Protein 7JHX (pdb70)

Sequence (247 aa):
MKFQYKEDHPFEYRKKEGEKIRKKYPDRVPVIVEKAPKARVPDLDKRKYLVPSDLTVGQFYFLIRKRIHLRPEDALFFFVNNTIPPTSATMGQLYEDNHEEDYFLYVAYSDESVYGKKFQYKEDHPFEYRKKEGEKIRKKYPDRVPVIVEKAPKARVPDLDKRKYLVPSDLTVGQFYFLIRKRIHLRPEDALFFFVNNTIPPTSATMGQLYEDNHEEDYFLYVAYSDESVYGKSWILLNETSWILLN

B-factor: mean 25.45, std 11.22, range [8.26, 77.14]

Secondary structure (DSSP, 8-state):
---HHHHHS-HHHHHHHHHHHHHH-TTEEEEEEEEPTT--SPPPS--EEEEETTSBHHHHHHHHHHHTT--TTS--EEEBTTBPPPTTSBHHHHHHHH--TTS-EEEEEESSSSTT-/--HHHHHS-HHHHHHHHHHHHHH-TTEEEEEEEEPTT--SPPPS-SEEEEETTSBHHHHHHHHHHHSS--TT---EEEBTTBPPPTTSBHHHHHHHH--TTS-EEEEEESSSSTT-/--EE--/-TTEEE--

Radius of gyration: 20.44 Å; Cα contacts (8 Å, |Δi|>4): 493; chains: 4; bounding box: 60×39×39 Å

Solvent-accessible surface area: 12721 Å² total; per-residue (Å²): 61,161,14,100,3,68,124,73,43,96,78,98,108,20,64,144,36,0,81,125,12,60,172,141,78,92,113,52,2,0,0,0,1,24,65,2,70,171,13,210,15,56,97,14,121,93,60,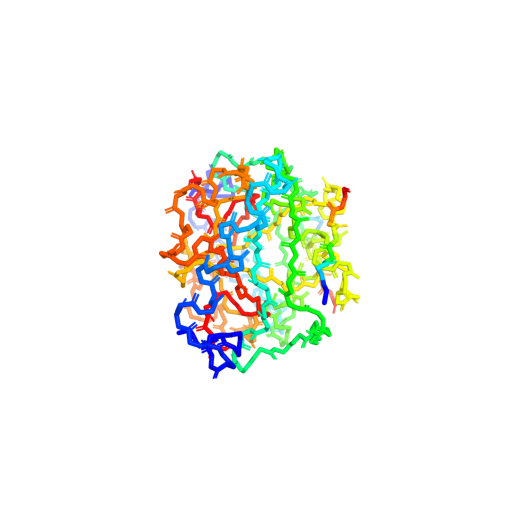40,0,2,0,22,32,119,24,57,0,6,46,2,12,28,7,0,25,102,85,1,163,36,114,27,20,36,18,13,21,2,5,9,100,84,88,27,6,66,14,81,15,38,0,13,99,10,3,111,116,39,57,54,140,1,72,0,0,9,2,4,0,0,16,10,12,98,30,23,150,203,27,104,2,66,126,79,44,97,76,104,99,23,70,139,36,0,64,162,11,58,139,130,44,95,101,34,2,0,0,0,2,19,75,3,62,154,6,203,7,48,109,20,100,86,71,16,0,0,0,20,30,120,20,40,7,12,89,2,22,54,49,0,11,126,114,10,165,37,149,72,59,39,15,8,9,6,4,10,106,97,90,24,7,56,18,79,24,56,1,12,100,15,2,102,100,45,48,48,127,1,84,0,0,10,2,5,1,0,21,12,8,87,51,20,81,126,38,29,84,10,111,98,90,53,19,16,65,5,131

InterPro domains:
  IPR004241 Autophagy protein Atg8 ubiquitin-like [PF02991] (14-116)
  IPR004241 Autophagy protein Atg8 ubiquitin-like [PTHR10969] (2-116)
  IPR029071 Ubiquitin-like domain superfamily [SSF54236] (1-116)

Organism: Homo sapiens (NCBI:txid9606)

GO terms:
  GO:0005543 phospholipid binding (F, IDA)
  GO:0005739 mitochondrion (C, IGI)
  GO:0005515 protein binding (F, IPI)
  GO:0005776 autophagosome (C, IDA)
  GO:0030659 cytoplasmic vesicle membrane (C, EXP)
  GO:0030957 Tat protein binding (F, IPI)
  GO:0000421 autophagosome membrane (C, TAS)
  GO:0005829 cytosol (C, TAS)
  GO:0031625 ubiquitin protein ligase binding (F, IPI)
  GO:0140312 cargo adaptor activity (F, IPI)
  GO:0061723 glycophagy (P, IPI)

Structure (mmCIF, N/CA/C/O backbone):
data_7JHX
#
_entry.id   7JHX
#
_cell.length_a   122.954
_cell.length_b   33.082
_cell.length_c   78.858
_cell.angle_alpha   90.000
_cell.angle_beta   114.280
_cell.angle_gamma   90.000
#
_symmetry.space_group_name_H-M   'C 1 2 1'
#
loop_
_entity.id
_entity.type
_entity.pdbx_description
1 polymer 'Gamma-aminobutyric acid receptor-associated protein-like 1'
2 polymer 'Ectopic P granules protein 5 homolog'
3 non-polymer 'SULFATE ION'
4 water water
#
loop_
_atom_site.group_PDB
_atom_site.id
_atom_site.type_symbol
_atom_site.label_atom_id
_atom_site.label_alt_id
_atom_site.label_comp_id
_atom_site.label_asym_id
_atom_site.label_entity_id
_atom_site.label_seq_id
_atom_site.pdbx_PDB_ins_code
_atom_site.Cartn_x
_atom_site.Cartn_y
_atom_site.Cartn_z
_atom_site.occupancy
_atom_site.B_iso_or_equiv
_atom_site.auth_seq_id
_atom_site.auth_comp_id
_atom_site.auth_asym_id
_atom_site.auth_atom_id
_atom_site.pdbx_PDB_model_num
ATOM 1 N N . MET A 1 6 ? -14.999 -12.329 17.572 1.00 57.28 1 MET A N 1
ATOM 2 C CA . MET A 1 6 ? -14.728 -10.876 17.806 1.00 50.19 1 MET A CA 1
ATOM 3 C C . MET A 1 6 ? -16.028 -10.083 17.776 1.00 46.33 1 MET A C 1
ATOM 4 O O . MET A 1 6 ? -16.419 -9.731 16.720 1.00 45.89 1 MET A O 1
ATOM 6 N N . LYS A 1 7 ? -16.666 -9.817 18.915 1.00 47.15 2 LYS A N 1
ATOM 7 C CA . LYS A 1 7 ? -17.892 -9.018 18.920 1.00 43.45 2 LYS A CA 1
ATOM 8 C C . LYS A 1 7 ? -17.560 -7.532 18.924 1.00 33.85 2 LYS A C 1
ATOM 9 O O . LYS A 1 7 ? -16.597 -7.107 19.570 1.00 32.91 2 LYS A O 1
ATOM 15 N N . PHE A 1 8 ? -18.364 -6.742 18.205 1.00 30.18 3 PHE A N 1
ATOM 16 C CA . PHE A 1 8 ? -18.249 -5.281 18.219 1.00 26.43 3 PHE A CA 1
ATOM 17 C C . PHE A 1 8 ? -19.568 -4.725 18.742 1.00 26.25 3 PHE A C 1
ATOM 18 O O . PHE A 1 8 ? -20.583 -5.087 18.253 1.00 23.29 3 PHE A O 1
ATOM 26 N N . GLN A 1 9 ? -19.474 -3.902 19.751 1.00 24.49 4 GLN A N 1
ATOM 27 C CA . GLN A 1 9 ? -20.641 -3.229 20.346 1.00 25.35 4 GLN A CA 1
ATOM 28 C C . GLN A 1 9 ? -21.405 -2.488 19.251 1.00 21.73 4 GLN A C 1
ATOM 29 O O . GLN A 1 9 ? -22.607 -2.393 19.347 1.00 21.17 4 GLN A O 1
ATOM 35 N N . TYR A 1 10 ? -20.694 -1.966 18.259 1.00 18.65 5 TYR A N 1
ATOM 36 C CA . TYR A 1 10 ? -21.353 -1.250 17.142 1.00 19.86 5 TYR A CA 1
ATOM 37 C C . TYR A 1 10 ? -22.361 -2.166 16.444 1.00 20.54 5 TYR A C 1
ATOM 38 O O . TYR A 1 10 ? -23.382 -1.690 16.162 1.00 20.94 5 TYR A O 1
ATOM 47 N N . LYS A 1 11 ? -22.014 -3.446 16.233 1.00 21.26 6 LYS A N 1
ATOM 48 C CA . LYS A 1 11 ? -22.882 -4.413 15.570 1.00 24.77 6 LYS A CA 1
ATOM 49 C C . LYS A 1 11 ? -23.992 -4.880 16.488 1.00 27.71 6 LYS A C 1
ATOM 50 O O . LYS A 1 11 ? -25.115 -5.143 16.038 1.00 29.96 6 LYS A O 1
ATOM 56 N N . GLU A 1 12 ? -23.687 -5.037 17.773 1.00 22.79 7 GLU A N 1
ATOM 57 C CA . GLU A 1 12 ? -24.726 -5.377 18.730 1.00 28.31 7 GLU A CA 1
ATOM 58 C C . GLU A 1 12 ? -25.728 -4.242 18.897 1.00 23.40 7 GLU A C 1
ATOM 59 O O . GLU A 1 12 ? -26.895 -4.482 19.198 1.00 25.39 7 GLU A O 1
ATOM 65 N N . ASP A 1 13 ? -25.293 -3.014 18.691 1.00 21.63 8 ASP A N 1
ATOM 66 C CA . ASP A 1 13 ? -26.143 -1.857 18.890 1.00 24.76 8 ASP A CA 1
ATOM 67 C C . ASP A 1 13 ? -27.015 -1.588 17.677 1.00 19.91 8 ASP A C 1
ATOM 68 O O . ASP A 1 13 ? -28.050 -0.914 17.809 1.00 20.45 8 ASP A O 1
ATOM 73 N N . HIS A 1 14 ? -26.650 -2.129 16.513 1.00 20.20 9 HIS A N 1
ATOM 74 C CA . HIS A 1 14 ? -27.344 -1.729 15.261 1.00 23.36 9 HIS A CA 1
ATOM 75 C C . HIS A 1 14 ? -27.490 -2.871 14.266 1.00 27.23 9 HIS A C 1
ATOM 76 O O . HIS A 1 14 ? -26.534 -3.566 14.047 1.00 26.12 9 HIS A O 1
ATOM 83 N N . PRO A 1 15 ? -28.663 -3.024 13.602 1.00 26.66 10 PRO A N 1
ATOM 84 C CA . PRO A 1 15 ? -28.832 -4.046 12.613 1.00 22.47 10 PRO A CA 1
ATOM 85 C C . PRO A 1 15 ? -27.999 -3.813 11.340 1.00 20.31 10 PRO A C 1
ATOM 86 O O . PRO A 1 15 ? -27.603 -2.793 11.060 1.00 19.78 10 PRO A O 1
ATOM 90 N N . PHE A 1 16 ? -27.856 -4.870 10.583 1.00 24.93 11 PHE A N 1
ATOM 91 C CA . PHE A 1 16 ? -27.027 -4.778 9.379 1.00 23.02 11 PHE A CA 1
ATOM 92 C C . PHE A 1 16 ? -27.476 -3.635 8.469 1.00 24.72 11 PHE A C 1
ATOM 93 O O . PHE A 1 16 ? -26.644 -2.862 7.980 1.00 24.20 11 PHE A O 1
ATOM 101 N N . GLU A 1 17 ? -28.791 -3.507 8.235 1.00 23.29 12 GLU A N 1
ATOM 102 C CA . GLU A 1 17 ? -29.287 -2.489 7.305 1.00 27.62 12 GLU A CA 1
ATOM 103 C C . GLU A 1 17 ? -28.931 -1.073 7.765 1.00 25.02 12 GLU A C 1
ATOM 104 O O . GLU A 1 17 ? -28.526 -0.227 6.953 1.00 26.22 12 GLU A O 1
ATOM 110 N N . TYR A 1 18 ? -29.127 -0.784 9.053 1.00 23.96 13 TYR A N 1
ATOM 111 C CA . TYR A 1 18 ? -28.696 0.491 9.619 1.00 25.70 13 TYR A CA 1
ATOM 112 C C . TYR A 1 18 ? -27.218 0.731 9.351 1.00 19.73 13 TYR A C 1
ATOM 113 O O . TYR A 1 18 ? -26.823 1.826 8.928 1.00 20.70 13 TYR A O 1
ATOM 122 N N . ARG A 1 19 ? -26.380 -0.262 9.616 1.00 18.58 14 ARG A N 1
ATOM 123 C CA . ARG A 1 19 ? -24.919 -0.075 9.479 1.00 18.51 14 ARG A CA 1
ATOM 124 C C . ARG A 1 19 ? -24.575 0.176 8.005 1.00 19.80 14 ARG A C 1
ATOM 125 O O . ARG A 1 19 ? -23.893 1.076 7.733 1.00 20.39 14 ARG A O 1
ATOM 133 N N . LYS A 1 20 ? -25.121 -0.623 7.097 1.00 20.56 15 LYS A N 1
ATOM 134 C CA . LYS A 1 20 ? -24.780 -0.464 5.684 1.00 22.16 15 LYS A CA 1
ATOM 135 C C . LYS A 1 20 ? -25.231 0.894 5.160 1.00 23.17 15 LYS A C 1
ATOM 136 O O . LYS A 1 20 ? -24.500 1.533 4.395 1.00 24.60 15 LYS A O 1
ATOM 142 N N . LYS A 1 21 ? -26.423 1.367 5.564 1.00 23.59 16 LYS A N 1
ATOM 143 C CA . LYS A 1 21 ? -26.851 2.703 5.136 1.00 28.14 16 LYS A CA 1
ATOM 144 C C . LYS A 1 21 ? -25.889 3.781 5.639 1.00 25.04 16 LYS A C 1
ATOM 145 O O . LYS A 1 21 ? -25.516 4.698 4.887 1.00 27.43 16 LYS A O 1
ATOM 151 N N . GLU A 1 22 ? -25.466 3.683 6.900 1.00 23.30 17 GLU A N 1
ATOM 152 C CA . GLU A 1 22 ? -24.459 4.632 7.392 1.00 27.60 17 GLU A CA 1
ATOM 153 C C . GLU A 1 22 ? -23.108 4.490 6.672 1.00 27.78 17 GLU A C 1
ATOM 154 O O . GLU A 1 22 ? -22.442 5.495 6.374 1.00 31.43 17 GLU A O 1
ATOM 160 N N . GLY A 1 23 ? -22.726 3.261 6.339 1.00 26.43 18 GLY A N 1
ATOM 161 C CA . GLY A 1 23 ? -21.442 3.016 5.660 1.00 32.34 18 GLY A CA 1
ATOM 162 C C . GLY A 1 23 ? -21.391 3.575 4.252 1.00 34.21 18 GLY A C 1
ATOM 163 O O . GLY A 1 23 ? -20.383 4.153 3.910 1.00 28.92 18 GLY A O 1
ATOM 164 N N . GLU A 1 24 ? -22.462 3.388 3.466 1.00 32.92 19 GLU A N 1
ATOM 165 C CA . GLU A 1 24 ? -22.515 3.924 2.114 1.00 33.47 19 GLU A CA 1
ATOM 166 C C . GLU A 1 24 ? -22.627 5.436 2.130 1.00 33.17 19 GLU A C 1
ATOM 167 O O . GLU A 1 24 ? -21.975 6.110 1.324 1.00 31.91 19 GLU A O 1
ATOM 173 N N . LYS A 1 25 ? -23.456 5.991 3.029 1.00 28.15 20 LYS A N 1
ATOM 174 C CA . LYS A 1 25 ? -23.507 7.440 3.159 1.00 30.10 20 LYS A CA 1
ATOM 175 C C . LYS A 1 25 ? -22.121 8.018 3.431 1.00 33.05 20 LYS A C 1
ATOM 176 O O . LYS A 1 25 ? -21.659 8.935 2.732 1.00 31.57 20 LYS A O 1
ATOM 182 N N . ILE A 1 26 ? -21.422 7.489 4.434 1.00 28.49 21 ILE A N 1
ATOM 183 C CA . ILE A 1 26 ? -20.186 8.171 4.793 1.00 30.29 21 ILE A CA 1
ATOM 184 C C . ILE A 1 26 ? -19.110 7.917 3.732 1.00 32.32 21 ILE A C 1
ATOM 185 O O . ILE A 1 26 ? -18.242 8.773 3.505 1.00 34.49 21 ILE A O 1
ATOM 190 N N . ARG A 1 27 ? -19.186 6.791 3.010 1.00 29.59 22 ARG A N 1
ATOM 191 C CA . ARG A 1 27 ? -18.223 6.552 1.933 1.00 30.91 22 ARG A CA 1
ATOM 192 C C . ARG A 1 27 ? -18.464 7.473 0.744 1.00 31.74 22 ARG A C 1
ATOM 193 O O . ARG A 1 27 ? -17.516 7.821 0.024 1.00 33.11 22 ARG A O 1
ATOM 201 N N . LYS A 1 28 ? -19.700 7.924 0.560 1.00 33.30 23 LYS A N 1
ATOM 202 C CA . LYS A 1 28 ? -19.954 8.913 -0.484 1.00 36.58 23 LYS A CA 1
ATOM 203 C C . LYS A 1 28 ? -19.623 10.341 -0.027 1.00 35.44 23 LYS A C 1
ATOM 204 O O . LYS A 1 28 ? -19.103 11.139 -0.813 1.00 39.19 23 LYS A O 1
ATOM 210 N N . LYS A 1 29 ? -19.876 10.676 1.243 1.00 35.06 24 LYS A N 1
ATOM 211 C CA . LYS A 1 29 ? -19.607 12.034 1.729 1.00 37.17 24 LYS A CA 1
ATOM 212 C C . LYS A 1 29 ? -18.107 12.343 1.792 1.00 43.82 24 LYS A C 1
ATOM 213 O O . LYS A 1 29 ? -17.681 13.454 1.446 1.00 45.64 24 LYS A O 1
ATOM 219 N N . TYR A 1 30 ? -17.283 11.363 2.179 1.00 39.32 25 TYR A N 1
ATOM 220 C CA . TYR A 1 30 ? -15.813 11.526 2.310 1.00 41.22 25 TYR A CA 1
ATOM 221 C C . TYR A 1 30 ? -15.105 10.425 1.519 1.00 38.84 25 TYR A C 1
ATOM 222 O O . TYR A 1 30 ? -14.741 9.434 2.081 1.00 31.75 25 TYR A O 1
ATOM 231 N N . PRO A 1 31 ? -14.947 10.562 0.197 1.00 36.11 26 PRO A N 1
ATOM 232 C CA . PRO A 1 31 ? -14.383 9.475 -0.631 1.00 35.82 26 PRO A CA 1
ATOM 233 C C . PRO A 1 31 ? -12.902 9.184 -0.375 1.00 43.20 26 PRO A C 1
ATOM 234 O O . PRO A 1 31 ? -12.460 8.051 -0.607 1.00 45.14 26 PRO A O 1
ATOM 238 N N . ASP A 1 32 ? -12.149 10.170 0.107 1.00 41.04 27 ASP A N 1
ATOM 239 C CA . ASP A 1 32 ? -10.741 10.020 0.440 1.00 41.79 27 ASP A CA 1
ATOM 240 C C . ASP A 1 32 ? -10.526 9.428 1.820 1.00 34.84 27 ASP A C 1
ATOM 241 O O . ASP A 1 32 ? -9.393 9.430 2.316 1.00 31.46 27 ASP A O 1
ATOM 246 N N . ARG A 1 33 ? -11.579 8.956 2.467 1.00 36.49 28 ARG A N 1
ATOM 247 C CA . ARG A 1 33 ? -11.460 8.469 3.827 1.00 33.32 28 ARG A CA 1
ATOM 248 C C . ARG A 1 33 ? -12.134 7.111 3.908 1.00 31.61 28 ARG A C 1
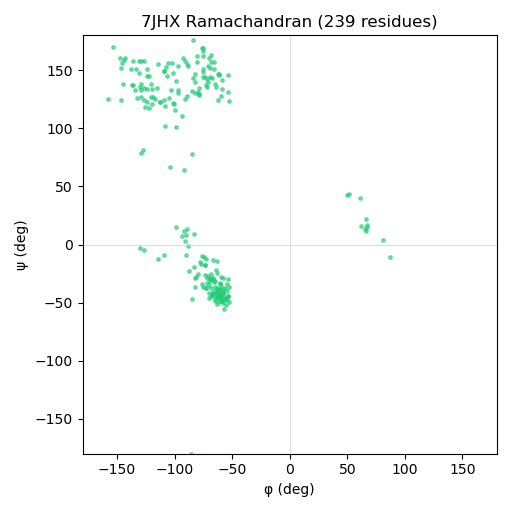ATOM 249 O O . ARG A 1 33 ? -12.951 6.755 3.055 1.00 31.79 28 ARG A O 1
ATOM 257 N N . VAL A 1 34 ? -11.736 6.333 4.905 1.00 25.29 29 VAL A N 1
ATOM 258 C CA . VAL A 1 34 ? -12.423 5.070 5.148 1.00 25.73 29 VAL A CA 1
ATOM 259 C C . VAL A 1 34 ? -13.001 5.068 6.554 1.00 26.17 29 VAL A C 1
ATOM 260 O O . VAL A 1 34 ? -12.369 5.547 7.513 1.00 25.99 29 VAL A O 1
ATOM 264 N N . PRO A 1 35 ? -14.225 4.565 6.701 1.00 25.60 30 PRO A N 1
ATOM 265 C CA . PRO A 1 35 ? -14.847 4.484 8.023 1.00 18.73 30 PRO A CA 1
ATOM 266 C C . PRO A 1 35 ? -14.404 3.211 8.729 1.00 18.53 30 PRO A C 1
ATOM 267 O O . PRO A 1 35 ? -14.440 2.119 8.166 1.00 22.45 30 PRO A O 1
ATOM 271 N N . VAL A 1 36 ? -14.002 3.372 9.978 1.00 21.93 31 VAL A N 1
ATOM 272 C CA . VAL A 1 36 ? -13.391 2.322 10.780 1.00 20.77 31 VAL A CA 1
ATOM 273 C C . VAL A 1 36 ? -14.081 2.320 12.132 1.00 18.71 31 VAL A C 1
ATOM 274 O O . VAL A 1 36 ? -14.145 3.354 12.800 1.00 19.43 31 VAL A O 1
ATOM 278 N N . ILE A 1 37 ? -14.585 1.171 12.531 1.00 19.45 32 ILE A N 1
ATOM 279 C CA . ILE A 1 37 ? -15.027 0.969 13.901 1.00 19.66 32 ILE A CA 1
ATOM 280 C C . ILE A 1 37 ? -13.835 0.467 14.707 1.00 16.25 32 ILE A C 1
ATOM 281 O O . ILE A 1 37 ? -13.185 -0.508 14.315 1.00 17.39 32 ILE A O 1
ATOM 286 N N . VAL A 1 38 ? -13.543 1.123 15.834 1.00 13.75 33 VAL A N 1
ATOM 287 C CA . VAL A 1 38 ? -12.388 0.766 16.674 1.00 20.05 33 VAL A CA 1
ATOM 288 C C . VAL A 1 38 ? -12.890 0.531 18.090 1.00 16.90 33 VAL A C 1
ATOM 289 O O . VAL A 1 38 ? -13.440 1.441 18.714 1.00 16.83 33 VAL A O 1
ATOM 293 N N . GLU A 1 39 ? -12.718 -0.684 18.598 1.00 17.04 34 GLU A N 1
ATOM 294 C CA . GLU A 1 39 ? -13.150 -1.017 19.951 1.00 19.19 34 GLU A CA 1
ATOM 295 C C . GLU A 1 39 ? -12.056 -1.826 20.633 1.00 19.35 34 GLU A C 1
ATOM 296 O O . GLU A 1 39 ? -11.228 -2.454 19.970 1.00 16.25 34 GLU A O 1
ATOM 302 N N . LYS A 1 40 ? -12.082 -1.805 21.960 1.00 18.41 35 LYS A N 1
ATOM 303 C CA . LYS A 1 40 ? -11.182 -2.607 22.779 1.00 19.57 35 LYS A CA 1
ATOM 304 C C . LYS A 1 40 ? -11.582 -4.074 22.700 1.00 24.17 35 LYS A C 1
ATOM 305 O O . LYS A 1 40 ? -12.772 -4.416 22.747 1.00 21.94 35 LYS A O 1
ATOM 311 N N . ALA A 1 41 ? -10.603 -4.940 22.541 1.00 17.30 36 ALA A N 1
ATOM 312 C CA . ALA A 1 41 ? -10.870 -6.369 22.543 1.00 19.38 36 ALA A CA 1
ATO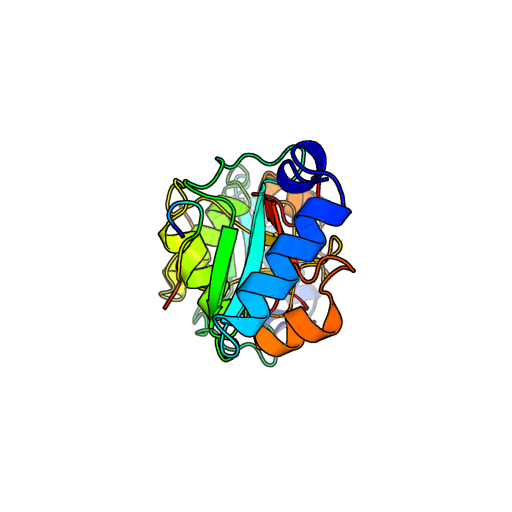M 313 C C . ALA A 1 41 ? -11.286 -6.844 23.943 1.00 21.74 36 ALA A C 1
ATOM 314 O O . ALA A 1 41 ? -10.914 -6.243 24.952 1.00 22.71 36 ALA A O 1
ATOM 316 N N . PRO A 1 42 ? -12.081 -7.908 24.032 1.00 28.34 37 PRO A N 1
ATOM 317 C CA . PRO A 1 42 ? -12.430 -8.452 25.351 1.00 34.18 37 PRO A CA 1
ATOM 318 C C . PRO A 1 42 ? -11.200 -8.954 26.102 1.00 37.22 37 PRO A C 1
ATOM 319 O O . PRO A 1 42 ? -10.234 -9.456 25.510 1.00 32.31 37 PRO A O 1
ATOM 323 N N . LYS A 1 43 ? -11.247 -8.804 27.434 1.00 36.70 38 LYS A N 1
ATOM 324 C CA . LYS A 1 43 ? -10.159 -9.126 28.363 1.00 34.87 38 LYS A CA 1
ATOM 325 C C . LYS A 1 43 ? -8.897 -8.298 28.135 1.00 30.81 38 LYS A C 1
ATOM 326 O O . LYS A 1 43 ? -7.836 -8.638 28.662 1.00 33.90 38 LYS A O 1
ATOM 332 N N . ALA A 1 44 ? -8.975 -7.204 27.392 1.00 26.61 39 ALA A N 1
ATOM 333 C CA . ALA A 1 44 ? -7.783 -6.419 27.115 1.00 31.36 39 ALA A CA 1
ATOM 334 C C . ALA A 1 44 ? -7.475 -5.478 28.269 1.00 33.16 39 ALA A C 1
ATOM 335 O O . ALA A 1 44 ? -8.376 -4.879 28.865 1.00 33.98 39 ALA A O 1
ATOM 337 N N . ARG A 1 45 ? -6.188 -5.350 28.576 1.00 31.16 40 ARG A N 1
ATOM 338 C CA . ARG A 1 45 ? -5.698 -4.534 29.685 1.00 33.72 40 ARG A CA 1
ATOM 339 C C . ARG A 1 45 ? -5.112 -3.239 29.125 1.00 30.34 40 ARG A C 1
ATOM 340 O O . ARG A 1 45 ? -3.902 -2.984 29.164 1.00 31.44 40 ARG A O 1
ATOM 348 N N . VAL A 1 46 ? -5.992 -2.428 28.559 1.00 26.40 41 VAL A N 1
ATOM 349 C CA . VAL A 1 46 ? -5.670 -1.162 27.899 1.00 26.93 41 VAL A CA 1
ATOM 350 C C . VAL A 1 46 ? -6.785 -0.187 28.218 1.00 23.38 41 VAL A C 1
ATOM 351 O O . VAL A 1 46 ? -7.874 -0.603 28.646 1.00 22.59 41 VAL A O 1
ATOM 355 N N . PRO A 1 47 ? -6.549 1.115 28.078 1.00 29.03 42 PRO A N 1
ATOM 356 C CA . PRO A 1 47 ? -7.641 2.078 28.274 1.00 28.42 42 PRO A CA 1
ATOM 357 C C . PRO A 1 47 ? -8.716 1.918 27.209 1.00 27.41 42 PRO A C 1
ATOM 358 O O . PRO A 1 47 ? -8.501 1.354 26.131 1.00 20.66 42 PRO A O 1
ATOM 362 N N . ASP A 1 48 ? -9.900 2.376 27.558 1.00 29.12 43 ASP A N 1
ATOM 363 C CA . ASP A 1 48 ? -10.974 2.274 26.586 1.00 34.32 43 ASP A CA 1
ATOM 364 C C . ASP A 1 48 ? -11.034 3.545 25.737 1.00 31.60 43 ASP A C 1
ATOM 365 O O . ASP A 1 48 ? -10.501 4.598 26.100 1.00 32.52 43 ASP A O 1
ATOM 370 N N . LEU A 1 49 ? -11.623 3.410 24.559 1.00 32.31 44 LEU A N 1
ATOM 371 C CA . LEU A 1 49 ? -11.811 4.535 23.640 1.00 34.78 44 LEU A CA 1
ATOM 372 C C . LEU A 1 49 ? -13.272 4.940 23.810 1.00 33.75 44 LEU A C 1
ATOM 373 O O . LEU A 1 49 ? -14.115 4.131 23.644 1.00 35.38 44 LEU A O 1
ATOM 378 N N . ASP A 1 50 ? -13.518 6.193 24.190 1.00 33.22 45 ASP A N 1
ATOM 379 C CA . ASP A 1 50 ? -14.888 6.693 24.292 1.00 38.30 45 ASP A CA 1
ATOM 380 C C . ASP A 1 50 ? -15.645 6.549 22.971 1.00 35.17 45 ASP A C 1
ATOM 381 O O . ASP A 1 50 ? -1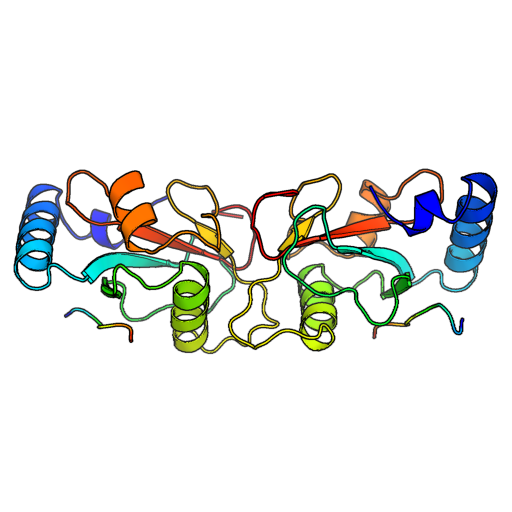6.791 6.085 22.939 1.00 37.47 45 ASP A O 1
ATOM 386 N N . LYS A 1 51 ? -15.016 6.965 21.878 1.00 33.30 46 LYS A N 1
ATOM 387 C CA . LYS A 1 51 ? -15.584 6.992 20.538 1.00 30.86 46 LYS A CA 1
ATOM 388 C C . LYS A 1 51 ? -15.123 5.776 19.753 1.00 25.36 46 LYS A C 1
ATOM 389 O O . LYS A 1 51 ? -13.958 5.385 19.837 1.00 25.21 46 LYS A O 1
ATOM 395 N N . ARG A 1 52 ? -16.030 5.203 18.960 1.00 21.70 47 ARG A N 1
ATOM 396 C CA . ARG A 1 52 ? -15.667 4.040 18.168 1.00 22.48 47 ARG A CA 1
ATOM 397 C C . ARG A 1 52 ? -15.692 4.280 16.659 1.00 20.14 47 ARG A C 1
ATOM 398 O O . ARG A 1 52 ? -15.109 3.481 15.926 1.00 22.37 47 ARG A O 1
ATOM 406 N N . LYS A 1 53 ? -16.268 5.385 16.180 1.00 22.13 48 LYS A N 1
ATOM 407 C CA . LYS A 1 53 ? -16.395 5.626 14.742 1.00 25.01 48 LYS A CA 1
ATOM 408 C C . LYS A 1 53 ? -15.306 6.599 14.314 1.00 27.04 48 LYS A C 1
ATOM 409 O O . LYS A 1 53 ? -15.250 7.722 14.820 1.00 21.36 48 LYS A O 1
ATOM 415 N N . TYR A 1 54 ? -14.449 6.176 13.374 1.00 21.70 49 TYR A N 1
ATOM 416 C CA . TYR A 1 54 ? -13.351 7.006 12.907 1.00 18.75 49 TYR A CA 1
ATOM 417 C C . TYR A 1 54 ? -13.346 7.069 11.397 1.00 23.88 49 TYR A C 1
ATOM 418 O O . TYR A 1 54 ? -13.445 6.042 10.731 1.00 25.83 49 TYR A O 1
ATOM 427 N N . LEU A 1 55 ? -13.201 8.275 10.857 1.00 24.17 50 LEU A N 1
ATOM 428 C CA . LEU A 1 55 ? -12.922 8.453 9.438 1.00 24.12 50 LEU A CA 1
ATOM 429 C C . LEU A 1 55 ? -11.429 8.713 9.235 1.00 27.25 50 LEU A C 1
ATOM 430 O O . LEU A 1 55 ? -10.908 9.744 9.679 1.00 27.29 50 LEU A O 1
ATOM 435 N N . VAL A 1 56 ? -10.753 7.797 8.551 1.00 25.63 51 VAL A N 1
ATOM 436 C CA . VAL A 1 56 ? -9.292 7.767 8.474 1.00 22.42 51 VAL A CA 1
ATOM 437 C C . VAL A 1 56 ? -8.862 8.020 7.031 1.00 22.94 51 VAL A C 1
ATOM 438 O O . VAL A 1 56 ? -9.434 7.426 6.114 1.00 25.10 51 VAL A O 1
ATOM 442 N N . PRO A 1 57 ? -7.874 8.877 6.782 1.00 23.66 52 PRO A N 1
ATOM 443 C CA . PRO A 1 57 ? -7.439 9.099 5.395 1.00 28.26 52 PRO A CA 1
ATOM 444 C C . PRO A 1 57 ? -6.972 7.802 4.749 1.00 22.37 52 PRO A C 1
ATOM 445 O O . PRO A 1 57 ? -6.353 6.958 5.392 1.00 24.95 52 PRO A O 1
ATOM 449 N N . SER A 1 58 ? -7.296 7.640 3.462 1.00 24.35 53 SER A N 1
ATOM 450 C CA . SER A 1 58 ? -6.979 6.382 2.793 1.00 28.15 53 SER A CA 1
ATOM 451 C C . SER A 1 58 ? -5.477 6.189 2.609 1.00 28.09 53 SER A C 1
ATOM 452 O O . SER A 1 58 ? -4.994 5.053 2.646 1.00 23.88 53 SER A O 1
ATOM 455 N N . ASP A 1 59 ? -4.717 7.257 2.468 1.00 28.86 54 ASP A N 1
ATOM 456 C CA . ASP A 1 59 ? -3.290 7.069 2.234 1.00 34.11 54 ASP A CA 1
ATOM 457 C C . ASP A 1 59 ? -2.485 7.042 3.528 1.00 29.74 54 ASP A C 1
ATOM 458 O O . ASP A 1 59 ? -1.251 6.956 3.484 1.00 25.71 54 ASP A O 1
ATOM 463 N N . LEU A 1 60 ? -3.154 7.123 4.675 1.00 27.43 55 LEU A N 1
ATOM 464 C CA . LEU A 1 60 ? -2.485 6.873 5.940 1.00 27.78 55 LEU A CA 1
ATOM 465 C C . LEU A 1 60 ? -2.016 5.427 6.012 1.00 25.11 55 LEU A C 1
ATOM 466 O O . LEU A 1 60 ? -2.759 4.504 5.664 1.00 25.88 55 LEU A O 1
ATOM 471 N N . THR A 1 61 ? -0.780 5.228 6.470 1.00 23.23 56 THR A N 1
ATOM 472 C CA . THR A 1 61 ? -0.304 3.883 6.738 1.00 16.59 56 THR A CA 1
ATOM 473 C C . THR A 1 61 ? -0.988 3.326 7.967 1.00 16.73 56 THR A C 1
ATOM 474 O O . THR A 1 61 ? -1.459 4.054 8.856 1.00 14.13 56 THR A O 1
ATOM 478 N N . VAL A 1 62 ? -1.070 2.001 7.998 1.00 18.72 57 VAL A N 1
ATOM 479 C CA . VAL A 1 62 ? -1.610 1.307 9.162 1.00 19.62 57 VAL A CA 1
ATOM 480 C C . VAL A 1 62 ? -0.809 1.659 10.412 1.00 14.07 57 VAL A C 1
ATOM 481 O O . VAL A 1 62 ? -1.381 1.864 11.489 1.00 11.79 57 VAL A O 1
ATOM 485 N N . GLY A 1 63 ? 0.519 1.755 10.285 1.00 20.75 58 GLY A N 1
ATOM 486 C CA . GLY A 1 63 ? 1.346 2.128 11.436 1.00 18.40 58 GLY A CA 1
ATOM 487 C C . GLY A 1 63 ? 1.037 3.514 11.976 1.00 16.89 58 GLY A C 1
ATOM 488 O O . GLY A 1 63 ? 0.992 3.729 13.195 1.00 11.61 58 GLY A O 1
ATOM 489 N N . GLN A 1 64 ? 0.783 4.474 11.084 1.00 15.79 59 GLN A N 1
ATOM 490 C CA . GLN A 1 64 ? 0.430 5.810 11.564 1.00 20.21 59 GLN A CA 1
ATOM 491 C C . GLN A 1 64 ? -0.956 5.809 12.210 1.00 18.61 59 GLN A C 1
ATOM 492 O O . GLN A 1 64 ? -1.207 6.533 13.186 1.00 14.25 59 GLN A O 1
ATOM 498 N N . PHE A 1 65 ? -1.874 5.000 11.675 1.00 13.96 60 PHE A N 1
ATOM 499 C CA . PHE A 1 65 ? -3.175 4.822 12.319 1.00 11.86 60 PHE A CA 1
ATOM 500 C C . PHE A 1 65 ? -3.021 4.225 13.722 1.00 10.78 60 PHE A C 1
ATOM 501 O O . PHE A 1 65 ? -3.696 4.661 14.670 1.00 15.36 60 PHE A O 1
ATOM 509 N N . TYR A 1 66 ? -2.110 3.250 13.872 1.00 11.80 61 TYR A N 1
ATOM 510 C CA . TYR A 1 66 ? -1.763 2.700 15.178 1.00 11.38 61 TYR A CA 1
ATOM 511 C C . TYR A 1 66 ? -1.390 3.816 16.137 1.00 13.38 61 TYR A C 1
ATOM 512 O O . TYR A 1 66 ? -1.872 3.869 17.274 1.00 15.72 61 TYR A O 1
ATOM 521 N N . PHE A 1 67 ? -0.495 4.705 15.685 1.00 14.65 62 PHE A N 1
ATOM 522 C CA . PHE A 1 67 ? -0.037 5.803 16.521 1.00 17.47 62 PHE A CA 1
ATOM 523 C C . PHE A 1 67 ? -1.179 6.722 16.930 1.00 16.77 62 PHE A C 1
ATOM 524 O O . PHE A 1 67 ? -1.231 7.184 18.077 1.00 15.18 62 PHE A O 1
ATOM 532 N N . LEU A 1 68 ? -2.080 7.036 15.993 1.00 19.08 63 LEU A N 1
ATOM 533 C CA . LEU A 1 68 ? -3.188 7.935 16.319 1.00 18.10 63 LEU A CA 1
ATOM 534 C C . LEU A 1 68 ? -4.083 7.326 17.397 1.00 17.16 63 LEU A C 1
ATOM 535 O O . LEU A 1 68 ? -4.421 7.988 18.390 1.00 17.87 63 LEU A O 1
ATOM 540 N N . ILE A 1 69 ? -4.410 6.052 17.258 1.00 16.41 64 ILE A N 1
ATOM 541 C CA . ILE A 1 69 ? -5.265 5.411 18.290 1.00 14.82 64 ILE A CA 1
ATOM 542 C C . ILE A 1 69 ? -4.483 5.331 19.615 1.00 17.14 64 ILE A C 1
ATOM 543 O O . ILE A 1 69 ? -5.016 5.669 20.623 1.00 15.71 64 ILE A O 1
ATOM 548 N N . ARG A 1 70 ? -3.214 4.975 19.539 1.00 14.37 65 ARG A N 1
ATOM 549 C CA . ARG A 1 70 ? -2.337 4.904 20.734 1.00 13.85 65 ARG A CA 1
ATOM 550 C C . ARG A 1 70 ? -2.383 6.241 21.491 1.00 13.79 65 ARG A C 1
ATOM 551 O O . ARG A 1 70 ? -2.503 6.199 22.651 1.00 18.33 65 ARG A O 1
ATOM 559 N N . LYS A 1 71 ? -2.315 7.375 20.788 1.00 14.11 66 LYS A N 1
ATOM 560 C CA . LYS A 1 71 ? -2.381 8.651 21.484 1.00 20.81 66 LYS A CA 1
ATOM 561 C C . LYS A 1 71 ? -3.759 8.915 22.077 1.00 23.17 66 LYS A C 1
ATOM 562 O O . LYS A 1 71 ? -3.828 9.580 23.111 1.00 20.55 66 LYS A O 1
ATOM 568 N N . ARG A 1 72 ? -4.841 8.386 21.462 1.00 23.55 67 ARG A N 1
ATOM 569 C CA . ARG A 1 72 ? -6.213 8.588 21.978 1.00 26.06 67 ARG A CA 1
ATOM 570 C C . ARG A 1 72 ? -6.398 7.835 23.297 1.00 20.70 67 ARG A C 1
ATOM 571 O O . ARG A 1 72 ? -7.158 8.280 24.076 1.00 19.68 67 ARG A O 1
ATOM 579 N N . ILE A 1 73 ? -5.713 6.722 23.461 1.00 16.28 68 ILE A N 1
ATOM 580 C CA . ILE A 1 73 ? -5.836 6.002 24.722 1.00 19.80 68 ILE A CA 1
ATOM 581 C C . ILE A 1 73 ? -4.667 6.303 25.670 1.00 21.61 68 ILE A C 1
ATOM 582 O O . ILE A 1 73 ? -4.489 5.609 26.680 1.00 20.61 68 ILE A O 1
ATOM 587 N N . HIS A 1 74 ? -3.902 7.360 25.392 1.00 17.29 69 HIS A N 1
ATOM 588 C CA . HIS A 1 74 ? -2.899 7.899 26.318 1.00 19.34 69 HIS A CA 1
ATOM 589 C C . HIS A 1 74 ? -1.815 6.884 26.648 1.00 19.20 69 HIS A C 1
ATOM 590 O O . HIS A 1 74 ? -1.363 6.789 27.792 1.00 22.46 69 HIS A O 1
ATOM 597 N N . LEU A 1 75 ? -1.394 6.128 25.647 1.00 20.34 70 LEU A N 1
ATOM 598 C CA . LEU A 1 75 ? -0.278 5.213 25.797 1.00 15.89 70 LEU A CA 1
ATOM 599 C C . LEU A 1 75 ? 0.944 5.778 25.090 1.00 17.13 70 LEU A C 1
ATOM 600 O O . LEU A 1 75 ? 0.836 6.604 24.182 1.00 17.18 70 LEU A O 1
ATOM 605 N N . ARG A 1 76 ? 2.117 5.334 25.544 1.00 18.49 71 ARG A N 1
ATOM 606 C CA . ARG A 1 76 ? 3.373 5.685 24.904 1.00 14.66 71 ARG A CA 1
ATOM 607 C C . ARG A 1 76 ? 3.749 4.625 23.888 1.00 13.30 71 ARG A C 1
ATOM 608 O O . ARG A 1 76 ? 3.252 3.488 23.953 1.00 14.30 71 ARG A O 1
ATOM 616 N N . PRO A 1 77 ? 4.635 4.973 22.946 1.00 14.69 72 PRO A N 1
ATOM 617 C CA . PRO A 1 77 ? 5.098 3.952 21.990 1.00 15.24 72 PRO A CA 1
ATOM 618 C C . PRO A 1 77 ? 5.650 2.712 22.688 1.00 14.52 72 PRO A C 1
ATOM 619 O O . PRO A 1 77 ? 5.532 1.607 22.142 1.00 13.55 72 PRO A O 1
ATOM 623 N N . GLU A 1 78 ? 6.215 2.865 23.900 1.00 13.37 73 GLU A N 1
ATOM 624 C CA . GLU A 1 78 ? 6.813 1.729 24.603 1.00 13.37 73 GLU A CA 1
ATOM 625 C C . GLU A 1 78 ? 5.784 0.751 25.161 1.00 17.93 73 GLU A C 1
ATOM 626 O O . GLU A 1 78 ? 6.187 -0.330 25.589 1.00 12.52 73 GLU A O 1
ATOM 632 N N . ASP A 1 79 ? 4.491 1.114 25.193 1.00 14.88 74 ASP A N 1
ATOM 633 C CA . ASP A 1 79 ? 3.438 0.250 25.739 1.00 16.45 74 ASP A CA 1
ATOM 634 C C . ASP A 1 79 ? 3.049 -0.829 24.737 1.00 13.09 74 ASP A C 1
ATOM 635 O O . ASP A 1 79 ? 2.927 -0.571 23.540 1.00 16.13 74 ASP A O 1
ATOM 640 N N . ALA A 1 80 ? 2.930 -2.059 25.213 1.00 15.63 75 ALA A N 1
ATOM 641 C CA . ALA A 1 80 ? 2.421 -3.133 24.370 1.00 14.57 75 ALA A CA 1
ATOM 642 C C . ALA A 1 80 ? 1.013 -2.783 23.888 1.00 15.38 75 ALA A C 1
ATOM 643 O O . ALA A 1 80 ? 0.150 -2.425 24.692 1.00 19.12 75 ALA A O 1
ATOM 645 N N . LEU A 1 81 ? 0.803 -2.853 22.573 1.00 17.64 76 LEU A N 1
ATOM 646 C CA . LEU A 1 81 ? -0.474 -2.493 21.946 1.00 15.49 76 LEU A CA 1
ATOM 647 C C . LEU A 1 81 ? -0.547 -3.183 20.596 1.00 12.10 76 LEU A C 1
ATOM 648 O O . LEU A 1 81 ? 0.357 -3.019 19.773 1.00 12.45 76 LEU A O 1
ATOM 653 N N . PHE A 1 82 ? -1.621 -3.952 20.363 1.00 10.05 77 PHE A N 1
ATOM 654 C CA . PHE A 1 82 ? -1.788 -4.745 19.158 1.00 11.64 77 PHE A CA 1
ATOM 655 C C . PHE A 1 82 ? -3.167 -4.480 18.588 1.00 18.42 77 PHE A C 1
ATOM 656 O O . PHE A 1 82 ? -4.107 -4.202 19.331 1.00 15.35 77 PHE A O 1
ATOM 664 N N . PHE A 1 83 ? -3.277 -4.546 17.265 1.00 18.07 78 PHE A N 1
ATOM 665 C CA . PHE A 1 83 ? -4.521 -4.264 16.566 1.00 15.61 78 PHE A CA 1
ATOM 666 C C . PHE A 1 83 ? -4.890 -5.459 15.701 1.00 17.35 78 PHE A C 1
ATOM 667 O O . PHE A 1 83 ? -4.015 -6.144 15.148 1.00 14.78 78 PHE A O 1
ATOM 675 N N . PHE A 1 84 ? -6.196 -5.711 15.585 1.00 12.09 79 PHE A N 1
ATOM 676 C CA . PHE A 1 84 ? -6.711 -6.892 14.922 1.00 15.87 79 PHE A CA 1
ATOM 677 C C . PHE A 1 84 ? -7.777 -6.504 13.914 1.00 17.56 79 PHE A C 1
ATOM 678 O O . PHE A 1 84 ? -8.640 -5.671 14.208 1.00 20.68 79 PHE A O 1
ATOM 686 N N . VAL A 1 85 ? -7.688 -7.111 12.731 1.00 14.82 80 VAL A N 1
ATOM 687 C CA . VAL A 1 85 ? -8.734 -7.121 11.718 1.00 14.28 80 VAL A CA 1
ATOM 688 C C . VAL A 1 85 ? -8.974 -8.580 11.369 1.00 20.32 80 VAL A C 1
ATOM 689 O O . VAL A 1 85 ? -8.029 -9.301 11.020 1.00 22.29 80 VAL A O 1
ATOM 693 N N . ASN A 1 86 ? -10.215 -9.022 11.499 1.00 18.23 81 ASN A N 1
ATOM 694 C CA . ASN A 1 86 ? -10.570 -10.415 11.229 1.00 18.89 81 ASN A CA 1
ATOM 695 C C . ASN A 1 86 ? -9.618 -11.372 11.953 1.00 24.29 81 ASN A C 1
ATOM 696 O O . ASN A 1 86 ? -9.119 -12.343 11.377 1.00 22.28 81 ASN A O 1
ATOM 701 N N . ASN A 1 87 ? -9.302 -11.049 13.209 1.00 22.60 82 ASN A N 1
ATOM 702 C CA . ASN A 1 87 ? -8.486 -11.806 14.162 1.00 27.15 82 ASN A CA 1
ATOM 703 C C . ASN A 1 87 ? -7.018 -11.937 13.796 1.00 25.89 82 ASN A C 1
ATOM 704 O O . ASN A 1 87 ? -6.303 -12.683 14.465 1.00 23.89 82 ASN A O 1
ATOM 709 N N . THR A 1 88 ? -6.533 -11.191 12.822 1.00 23.96 83 THR A N 1
ATOM 710 C CA . THR A 1 88 ? -5.121 -11.194 12.510 1.00 23.82 83 THR A CA 1
ATOM 711 C C . THR A 1 88 ? -4.614 -9.764 12.587 1.00 21.01 83 THR A C 1
ATOM 712 O O . THR A 1 88 ? -5.381 -8.802 12.442 1.00 17.73 83 THR A O 1
ATOM 716 N N . ILE A 1 89 ? -3.340 -9.629 12.930 1.00 13.90 84 ILE A N 1
ATOM 717 C CA . ILE A 1 89 ? -2.725 -8.302 12.988 1.00 15.47 84 ILE A CA 1
ATOM 718 C C . ILE A 1 89 ? -2.389 -7.855 11.568 1.00 21.71 84 ILE A C 1
ATOM 719 O O . ILE A 1 89 ? -1.736 -8.610 10.831 1.00 18.60 84 ILE A O 1
ATOM 724 N N . PRO A 1 90 ? -2.809 -6.655 11.159 1.00 22.12 85 PRO A N 1
ATOM 725 C CA . PRO A 1 90 ? -2.577 -6.170 9.770 1.00 22.61 85 PRO A CA 1
ATOM 726 C C . PRO A 1 90 ? -1.113 -5.855 9.515 1.00 22.55 85 PRO A C 1
ATOM 727 O O . PRO A 1 90 ? -0.350 -5.611 10.460 1.00 22.64 85 PRO A O 1
ATOM 731 N N . PRO A 1 91 ? -0.693 -5.796 8.248 1.00 25.24 86 PRO A N 1
ATOM 732 C CA . PRO A 1 91 ? 0.686 -5.387 7.950 1.00 19.98 86 PRO A CA 1
ATOM 733 C C . PRO A 1 91 ? 0.869 -3.888 8.174 1.00 21.95 86 PRO A C 1
ATOM 734 O O . PRO A 1 91 ? 0.031 -3.080 7.773 1.00 16.36 86 PRO A O 1
ATOM 738 N N . THR A 1 92 ? 2.002 -3.526 8.799 1.00 20.03 87 THR A N 1
ATOM 739 C CA . THR A 1 92 ? 2.235 -2.140 9.207 1.00 16.85 87 THR A CA 1
ATOM 740 C C . THR A 1 92 ? 2.298 -1.183 8.018 1.00 18.93 87 THR A C 1
ATOM 741 O O . THR A 1 92 ? 1.829 -0.038 8.102 1.00 17.57 87 THR A O 1
ATOM 745 N N . SER A 1 93 ? 2.885 -1.626 6.910 1.00 15.69 88 SER A N 1
ATOM 746 C CA . SER A 1 93 ? 3.185 -0.781 5.772 1.00 19.49 88 SER A CA 1
ATOM 747 C C . SER A 1 93 ? 2.032 -0.704 4.789 1.00 19.96 88 SER A C 1
ATOM 748 O O . SER A 1 93 ? 2.148 -0.034 3.755 1.00 19.73 88 SER A O 1
ATOM 751 N N . ALA A 1 94 ? 0.944 -1.403 5.062 1.00 16.91 89 ALA A N 1
ATOM 752 C CA . ALA A 1 94 ? -0.231 -1.255 4.225 1.00 21.42 89 ALA A CA 1
ATOM 753 C C . ALA A 1 94 ? -0.820 0.143 4.416 1.00 17.30 89 ALA A C 1
ATOM 754 O O . ALA A 1 94 ? -0.599 0.813 5.433 1.00 17.53 89 ALA A O 1
ATOM 756 N N . THR A 1 95 ? -1.563 0.604 3.425 1.00 22.43 90 THR A N 1
ATOM 757 C CA . THR A 1 95 ? -2.313 1.825 3.648 1.00 23.62 90 THR A CA 1
ATOM 758 C C . THR A 1 95 ? -3.682 1.470 4.214 1.00 21.01 90 THR A C 1
ATOM 759 O O . THR A 1 95 ? -4.186 0.364 4.018 1.00 18.12 90 THR A O 1
ATOM 763 N N . MET A 1 96 ? -4.276 2.419 4.933 1.00 18.68 91 MET A N 1
ATOM 764 C CA . MET A 1 96 ? -5.638 2.214 5.419 1.00 18.92 91 MET A CA 1
ATOM 765 C C . MET A 1 96 ? -6.619 2.002 4.272 1.00 17.26 91 MET A C 1
ATOM 766 O O . MET A 1 96 ? -7.603 1.261 4.424 1.00 14.43 91 MET A O 1
ATOM 771 N N . GLY A 1 97 ? -6.354 2.556 3.089 1.00 15.64 92 GLY A N 1
ATOM 772 C CA . GLY A 1 97 ? -7.263 2.310 1.957 1.00 19.32 92 GLY A CA 1
ATOM 773 C C . GLY A 1 97 ? -7.195 0.865 1.529 1.00 23.53 92 GLY A C 1
ATOM 774 O O . GLY A 1 97 ? -8.193 0.274 1.342 1.00 15.54 92 GLY A O 1
ATOM 775 N N . GLN A 1 98 ? -5.974 0.331 1.475 1.00 15.51 93 GLN A N 1
ATOM 776 C CA . GLN A 1 98 ? -5.759 -1.066 1.072 1.00 18.20 93 GLN A CA 1
ATOM 777 C C . GLN A 1 98 ? -6.405 -1.987 2.116 1.00 17.62 93 GLN A C 1
ATOM 778 O O . GLN A 1 98 ? -7.060 -2.867 1.777 1.00 21.40 93 GLN A O 1
ATOM 784 N N . LEU A 1 99 ? -6.152 -1.758 3.386 1.00 16.68 94 LEU A N 1
ATOM 785 C CA . LEU A 1 99 ? -6.758 -2.602 4.439 1.00 17.64 94 LEU A CA 1
ATOM 786 C C . LEU A 1 99 ? -8.298 -2.591 4.315 1.00 18.94 94 LEU A C 1
ATOM 787 O O . LEU A 1 99 ? -8.873 -3.604 4.369 1.00 18.49 94 LEU A O 1
ATOM 792 N N . TYR A 1 100 ? -8.859 -1.413 4.134 1.00 19.57 95 TYR A N 1
ATOM 793 C CA . TYR A 1 100 ? -10.311 -1.193 3.946 1.00 20.52 95 TYR A CA 1
ATOM 794 C C . TYR A 1 100 ? -10.800 -1.996 2.748 1.00 21.95 95 TYR A C 1
ATOM 795 O O . TYR A 1 100 ? -11.607 -2.860 2.903 1.00 20.37 95 TYR A O 1
ATOM 804 N N . GLU A 1 101 ? -10.167 -1.786 1.579 1.00 19.33 96 GLU A N 1
ATOM 805 C CA . GLU A 1 101 ? -10.575 -2.516 0.380 1.00 21.06 96 GLU A CA 1
ATOM 806 C C . GLU A 1 101 ? -10.481 -4.024 0.590 1.00 26.08 96 GLU A C 1
ATOM 807 O O . GLU A 1 101 ? -11.364 -4.770 0.145 1.00 29.61 96 GLU A O 1
ATOM 813 N N . ASP A 1 102 ? -9.447 -4.488 1.306 1.00 23.54 97 ASP A N 1
ATOM 814 C CA . ASP A 1 102 ? -9.255 -5.924 1.504 1.00 21.81 97 ASP A CA 1
ATOM 815 C C . ASP A 1 102 ? -10.149 -6.508 2.596 1.00 21.36 97 ASP A C 1
ATOM 816 O O . ASP A 1 102 ? -10.431 -7.706 2.558 1.00 19.35 97 ASP A O 1
ATOM 821 N N . ASN A 1 103 ? -10.598 -5.711 3.569 1.00 16.66 98 ASN A N 1
ATOM 822 C CA . ASN A 1 103 ? -11.260 -6.305 4.752 1.00 16.53 98 ASN A CA 1
ATOM 823 C C . ASN A 1 103 ? -12.604 -5.686 5.124 1.00 22.33 98 ASN A C 1
ATOM 824 O O . ASN A 1 103 ? -13.188 -6.177 6.045 1.00 20.96 98 ASN A O 1
ATOM 829 N N . HIS A 1 104 ? -13.064 -4.657 4.450 1.00 22.28 99 HIS A N 1
ATOM 830 C CA . HIS A 1 104 ? -14.331 -4.067 4.875 1.00 18.19 99 HIS A CA 1
ATOM 831 C C . HIS A 1 104 ? -15.454 -5.106 4.763 1.00 22.81 99 HIS A C 1
ATOM 832 O O . HIS A 1 104 ? -15.419 -6.012 3.920 1.00 19.72 99 HIS A O 1
ATOM 839 N N . GLU A 1 105 ? -16.415 -5.027 5.693 1.00 20.18 100 GLU A N 1
ATOM 840 C CA . GLU A 1 105 ? -17.560 -5.928 5.703 1.00 18.40 100 GLU A CA 1
ATOM 841 C C . GLU A 1 105 ? -18.645 -5.410 4.759 1.00 22.26 100 GLU A C 1
ATOM 842 O O . GLU A 1 105 ? -18.533 -4.320 4.177 1.00 19.29 100 GLU A O 1
ATOM 848 N N . GLU A 1 106 ? -19.721 -6.197 4.611 1.00 21.10 101 GLU A N 1
ATOM 849 C CA . GLU A 1 106 ? -20.793 -5.803 3.692 1.00 27.23 101 GLU A CA 1
ATOM 850 C C . GLU A 1 106 ? -21.499 -4.512 4.096 1.00 28.44 101 GLU A C 1
ATOM 851 O O . GLU A 1 106 ? -22.272 -3.974 3.281 1.00 23.54 101 GLU A O 1
ATOM 857 N N . ASP A 1 107 ? -21.318 -4.029 5.336 1.00 20.79 102 ASP A N 1
ATOM 858 C CA . ASP A 1 107 ? -21.913 -2.755 5.724 1.00 20.67 102 ASP A CA 1
ATOM 859 C C . ASP A 1 107 ? -20.973 -1.589 5.425 1.00 19.81 102 ASP A C 1
ATOM 860 O O . ASP A 1 107 ? -21.215 -0.465 5.884 1.00 21.72 102 ASP A O 1
ATOM 865 N N . TYR A 1 108 ? -19.929 -1.835 4.632 1.00 20.52 103 TYR A N 1
ATOM 866 C CA . TYR A 1 108 ? -18.921 -0.808 4.244 1.00 21.32 103 TYR A CA 1
ATOM 867 C C . TYR A 1 108 ? -18.042 -0.296 5.402 1.00 19.13 103 TYR A C 1
ATOM 868 O O . TYR A 1 108 ? -17.466 0.708 5.232 1.00 23.42 103 TYR A O 1
ATOM 877 N N . PHE A 1 109 ? -17.988 -0.995 6.521 1.00 16.60 104 PHE A N 1
ATOM 878 C CA . PHE A 1 109 ? -17.092 -0.549 7.607 1.00 20.74 104 PHE A CA 1
ATOM 879 C C . PHE A 1 109 ? -15.920 -1.517 7.720 1.00 20.46 104 PHE A C 1
ATOM 880 O O . PHE A 1 109 ? -16.077 -2.666 7.402 1.00 15.26 104 PHE A O 1
ATOM 888 N N . LEU A 1 110 ? -14.794 -0.959 8.137 1.00 14.94 105 LEU A N 1
ATOM 889 C CA . LEU A 1 110 ? -13.621 -1.745 8.527 1.00 16.23 105 LEU A CA 1
ATOM 890 C C . LEU A 1 110 ? -13.731 -1.824 10.052 1.00 16.65 105 LEU A C 1
ATOM 891 O O . LEU A 1 110 ? -13.959 -0.832 10.635 1.00 15.09 105 LEU A O 1
ATOM 896 N N . TYR A 1 111 ? -13.559 -3.004 10.613 1.00 16.18 106 TYR A N 1
ATOM 897 C CA . TYR A 1 111 ? -13.675 -3.232 12.054 1.00 13.55 106 TYR A CA 1
ATOM 898 C C . TYR A 1 111 ? -12.302 -3.581 12.608 1.00 14.27 106 TYR A C 1
ATOM 899 O O . TYR A 1 111 ? -11.670 -4.545 12.153 1.00 19.23 106 TYR A O 1
ATOM 908 N N . VAL A 1 112 ? -11.835 -2.793 13.577 1.00 17.17 107 VAL A N 1
ATOM 909 C CA . VAL A 1 112 ? -10.525 -2.978 14.191 1.00 16.22 107 VAL A CA 1
ATOM 910 C C . VAL A 1 112 ? -10.713 -3.131 15.701 1.00 17.12 107 VAL A C 1
ATOM 911 O O . VAL A 1 112 ? -11.431 -2.341 16.328 1.00 16.47 107 VAL A O 1
ATOM 915 N N . ALA A 1 113 ? -10.055 -4.123 16.287 1.00 14.97 108 ALA A N 1
ATOM 916 C CA . ALA A 1 113 ? -10.025 -4.271 17.738 1.00 18.08 108 ALA A CA 1
ATOM 917 C C . ALA A 1 113 ? -8.590 -4.061 18.206 1.00 17.34 108 ALA A C 1
ATOM 918 O O . ALA A 1 113 ? -7.654 -4.216 17.427 1.00 12.80 108 ALA A O 1
ATOM 920 N N . TYR A 1 114 ? -8.409 -3.654 19.462 1.00 18.77 109 TYR A N 1
ATOM 921 C CA . TYR A 1 114 ? -7.066 -3.433 19.986 1.00 18.94 109 TYR A CA 1
ATOM 922 C C . TYR A 1 114 ? -6.939 -4.085 21.354 1.00 17.22 109 TYR A C 1
ATOM 923 O O . TYR A 1 114 ? -7.914 -4.209 22.099 1.00 16.29 109 TYR A O 1
ATOM 932 N N . SER A 1 115 ? -5.718 -4.496 21.682 1.00 18.81 110 SER A N 1
ATOM 933 C CA . SER A 1 115 ? -5.473 -5.208 22.923 1.00 17.24 110 SER A CA 1
ATOM 934 C C . SER A 1 115 ? -4.031 -4.980 23.364 1.00 12.67 110 SER A C 1
ATOM 935 O O . SER A 1 115 ? -3.209 -4.467 22.616 1.00 15.49 110 SER A O 1
ATOM 938 N N . ASP A 1 116 ? -3.741 -5.393 24.568 1.00 16.34 111 ASP A N 1
ATOM 939 C CA . ASP A 1 116 ? -2.357 -5.398 25.035 1.00 18.37 111 ASP A CA 1
ATOM 940 C C . ASP A 1 116 ? -1.663 -6.721 24.730 1.00 20.34 111 ASP A C 1
ATOM 941 O O . ASP A 1 116 ? -0.450 -6.821 24.904 1.00 16.51 111 ASP A O 1
ATOM 946 N N . GLU A 1 117 ? -2.412 -7.726 24.277 1.00 14.79 112 GLU A N 1
ATOM 947 C CA . GLU A 1 117 ? -1.900 -9.052 23.970 1.00 19.47 112 GLU A CA 1
ATOM 948 C C . GLU A 1 117 ? -1.916 -9.268 22.461 1.00 20.34 112 GLU A C 1
ATOM 949 O O . GLU A 1 117 ? -2.793 -8.775 21.759 1.00 14.03 112 GLU A O 1
ATOM 955 N N . SER A 1 118 ? -0.978 -10.056 21.962 1.00 18.12 113 SER A N 1
ATOM 956 C CA . SER A 1 118 ? -0.894 -10.292 20.529 1.00 15.19 113 SER A CA 1
ATOM 957 C C . SER A 1 118 ? -1.966 -11.233 19.997 1.00 19.98 113 SER A C 1
ATOM 958 O O . SER A 1 118 ? -2.067 -11.394 18.777 1.00 17.08 113 SER A O 1
ATOM 961 N N . VAL A 1 119 ? -2.713 -11.914 20.859 1.00 19.09 114 VAL A N 1
ATOM 962 C CA . VAL A 1 119 ? -3.784 -12.797 20.422 1.00 24.93 114 VAL A CA 1
ATOM 963 C C . VAL A 1 119 ? -5.099 -12.183 20.882 1.00 28.23 114 VAL A C 1
ATOM 964 O O . VAL A 1 119 ? -5.284 -11.933 22.079 1.00 26.46 114 VAL A O 1
ATOM 968 N N . TYR A 1 120 ? -5.999 -11.929 19.925 1.00 23.61 115 TYR A N 1
ATOM 969 C CA . TYR A 1 120 ? -7.304 -11.357 20.240 1.00 26.90 115 TYR A CA 1
ATOM 970 C C . TYR A 1 120 ? -7.994 -12.201 21.299 1.00 30.13 115 TYR A C 1
ATOM 971 O O . TYR A 1 120 ? -8.042 -13.433 21.203 1.00 36.69 115 TYR A O 1
ATOM 980 N N . GLY A 1 121 ? -8.508 -11.541 22.325 1.00 28.14 116 GLY A N 1
ATOM 981 C CA . GLY A 1 121 ? -9.273 -12.234 23.333 1.00 35.24 116 GLY A CA 1
ATOM 982 C C . GLY A 1 121 ? -8.456 -12.813 24.456 1.00 39.56 116 GLY A C 1
ATOM 983 O O . GLY A 1 121 ? -9.035 -13.305 25.428 1.00 43.36 116 GLY A O 1
ATOM 984 N N . LYS A 1 122 ? -7.122 -12.838 24.346 1.00 40.08 117 LYS A N 1
ATOM 985 C CA . LYS A 1 122 ? -6.289 -13.296 25.469 1.00 40.19 117 LYS A CA 1
ATOM 986 C C . LYS A 1 122 ? -6.038 -12.118 26.415 1.00 35.33 117 LYS A C 1
ATOM 987 O O . LYS A 1 122 ? -6.154 -10.946 26.013 1.00 34.01 117 LYS A O 1
ATOM 993 N N . LYS B 1 7 ? 17.244 -16.697 11.685 1.00 37.48 2 LYS B N 1
ATOM 994 C CA . LYS B 1 7 ? 18.684 -16.415 11.608 1.00 39.85 2 LYS B CA 1
ATOM 995 C C . LYS B 1 7 ? 19.175 -15.215 12.443 1.00 35.03 2 LYS B C 1
ATOM 996 O O . LYS B 1 7 ? 18.574 -14.136 12.479 1.00 38.11 2 LYS B O 1
ATOM 1002 N N . PHE B 1 8 ? 20.318 -15.415 13.084 1.00 28.83 3 PHE B N 1
ATOM 1003 C CA . PHE B 1 8 ? 20.875 -14.439 14.050 1.00 26.26 3 PHE B CA 1
ATOM 1004 C C . PHE B 1 8 ? 22.374 -14.269 13.851 1.00 23.61 3 PHE B C 1
ATOM 1005 O O . PHE B 1 8 ? 23.029 -15.232 13.787 1.00 25.49 3 PHE B O 1
ATOM 1013 N N . GLN B 1 9 ? 22.884 -13.051 13.903 1.00 25.27 4 GLN B N 1
ATOM 1014 C CA . GLN B 1 9 ? 24.330 -12.848 13.717 1.00 26.39 4 GLN B CA 1
ATOM 1015 C C . GLN B 1 9 ? 25.100 -13.487 14.873 1.00 21.17 4 GLN B C 1
ATOM 1016 O O . GLN B 1 9 ? 26.178 -13.922 14.612 1.00 20.49 4 GLN B O 1
ATOM 1022 N N . TYR B 1 10 ? 24.526 -13.500 16.073 1.00 17.86 5 TYR B N 1
ATOM 1023 C CA . TYR B 1 10 ? 25.229 -14.116 17.211 1.00 16.09 5 TYR B CA 1
ATOM 1024 C C . TYR B 1 10 ? 25.615 -15.546 16.841 1.00 20.17 5 TYR B C 1
ATOM 1025 O O . TYR B 1 10 ? 26.629 -15.956 17.212 1.00 23.06 5 TYR B O 1
ATOM 1034 N N . LYS B 1 11 ? 24.731 -16.272 16.142 1.00 20.67 6 LYS B N 1
ATOM 1035 C CA . LYS B 1 11 ? 25.012 -17.660 15.806 1.00 17.23 6 LYS B CA 1
ATOM 1036 C C . LYS B 1 11 ? 25.892 -17.771 14.580 1.00 19.33 6 LYS B C 1
ATOM 1037 O O . LYS B 1 11 ? 26.648 -18.721 14.455 1.00 19.94 6 LYS B O 1
ATOM 1043 N N . GLU B 1 12 ? 25.829 -16.809 13.676 1.00 21.31 7 GLU B N 1
ATOM 1044 C CA . GLU B 1 12 ? 26.789 -16.808 12.575 1.00 25.85 7 GLU B CA 1
ATOM 1045 C C . GLU B 1 12 ? 28.200 -16.488 13.058 1.00 23.51 7 GLU B C 1
ATOM 1046 O O . GLU B 1 12 ? 29.175 -16.853 12.401 1.00 25.62 7 GLU B O 1
ATOM 1052 N N . ASP B 1 13 ? 28.317 -15.727 14.131 1.00 21.66 8 ASP B N 1
ATOM 1053 C CA . ASP B 1 13 ? 29.604 -15.224 14.608 1.00 23.76 8 ASP B CA 1
ATOM 1054 C C . ASP B 1 13 ? 30.291 -16.201 15.557 1.00 25.65 8 ASP B C 1
ATOM 1055 O O . ASP B 1 13 ? 31.506 -16.138 15.726 1.00 21.92 8 ASP B O 1
ATOM 1060 N N . HIS B 1 14 ? 29.544 -17.094 16.189 1.00 20.89 9 HIS B N 1
ATOM 1061 C CA . HIS B 1 14 ? 30.072 -17.996 17.200 1.00 22.07 9 HIS B CA 1
ATOM 1062 C C . HIS B 1 14 ? 29.525 -19.401 16.992 1.00 27.48 9 HIS B C 1
ATOM 1063 O O . HIS B 1 14 ? 28.327 -19.563 16.720 1.00 29.83 9 HIS B O 1
ATOM 1070 N N . PRO B 1 15 ? 30.362 -20.425 17.116 1.00 20.21 10 PRO B N 1
ATOM 1071 C CA . PRO B 1 15 ? 29.870 -21.803 17.035 1.00 27.49 10 PRO B CA 1
ATOM 1072 C C . PRO B 1 15 ? 29.136 -22.203 18.310 1.00 28.25 10 PRO B C 1
ATOM 1073 O O . PRO B 1 15 ? 29.184 -21.518 19.334 1.00 17.81 10 PRO B O 1
ATOM 1077 N N . PHE B 1 16 ? 28.464 -23.356 18.225 1.00 21.91 11 PHE B N 1
ATOM 1078 C CA . PHE B 1 16 ? 27.549 -23.779 19.281 1.00 22.65 11 PHE B CA 1
ATOM 1079 C C . PHE B 1 16 ? 28.262 -23.933 20.620 1.00 16.23 11 PHE B C 1
ATOM 1080 O O . PHE B 1 16 ? 27.770 -23.464 21.653 1.00 12.71 11 PHE B O 1
ATOM 1088 N N . GLU B 1 17 ? 29.405 -24.628 20.629 1.00 15.36 12 GLU B N 1
ATOM 1089 C CA . GLU B 1 17 ? 30.103 -24.860 21.886 1.00 21.24 12 GLU B CA 1
ATOM 1090 C C . GLU B 1 17 ? 30.447 -23.552 22.577 1.00 21.82 12 GLU B C 1
ATOM 1091 O O . GLU B 1 17 ? 30.293 -23.443 23.797 1.00 22.35 12 GLU B O 1
ATOM 1097 N N . TYR B 1 18 ? 30.918 -22.551 21.815 1.00 20.52 13 TYR B N 1
ATOM 1098 C CA . TYR B 1 18 ? 31.204 -21.240 22.395 1.00 21.10 13 TYR B CA 1
ATOM 1099 C C . TYR B 1 18 ? 29.950 -20.636 23.018 1.00 19.35 13 TYR B C 1
ATOM 1100 O O . TYR B 1 18 ? 29.990 -20.103 24.134 1.00 17.36 13 TYR B O 1
ATOM 1109 N N . ARG B 1 19 ? 28.829 -20.694 22.295 1.00 16.89 14 ARG B N 1
ATOM 1110 C CA . ARG B 1 19 ? 27.579 -20.136 22.804 1.00 15.10 14 ARG B CA 1
ATOM 1111 C C . ARG B 1 19 ? 27.150 -20.831 24.089 1.00 12.43 14 ARG B C 1
ATOM 1112 O O . ARG B 1 19 ? 26.838 -20.175 25.090 1.00 13.10 14 ARG B O 1
ATOM 1120 N N . LYS B 1 20 ? 27.136 -22.161 24.068 1.00 13.05 15 LYS B N 1
ATOM 1121 C CA . LYS B 1 20 ? 26.682 -22.913 25.232 1.00 15.13 15 LYS B CA 1
ATOM 1122 C C . LYS B 1 20 ? 27.574 -22.636 26.448 1.00 16.12 15 LYS B C 1
ATOM 1123 O O . LYS B 1 20 ? 27.071 -22.534 27.585 1.00 15.71 15 LYS B O 1
ATOM 1129 N N . LYS B 1 21 ? 28.898 -22.514 26.228 1.00 18.60 16 LYS B N 1
ATOM 1130 C CA . LYS B 1 21 ? 29.783 -22.141 27.338 1.00 15.20 16 LYS B CA 1
ATOM 1131 C C . LYS B 1 21 ? 29.370 -20.802 27.913 1.00 16.78 16 LYS B C 1
ATOM 1132 O O . LYS B 1 21 ? 29.245 -20.655 29.144 1.00 19.61 16 LYS B O 1
ATOM 1138 N N . GLU B 1 22 ? 29.168 -19.807 27.040 1.00 12.53 17 GLU B N 1
ATOM 1139 C CA . GLU B 1 22 ? 28.756 -18.477 27.483 1.00 20.97 17 GLU B CA 1
ATOM 1140 C C . GLU B 1 22 ? 27.439 -18.516 28.273 1.00 14.65 17 GLU B C 1
ATOM 1141 O O . GLU B 1 22 ? 27.328 -17.957 29.374 1.00 13.12 17 GLU B O 1
ATOM 1147 N N . GLY B 1 23 ? 26.432 -19.175 27.715 1.00 15.35 18 GLY B N 1
ATOM 1148 C CA . GLY B 1 23 ? 25.109 -19.209 28.344 1.00 15.01 18 GLY B CA 1
ATOM 1149 C C . GLY B 1 23 ? 25.133 -19.899 29.692 1.00 17.93 18 GLY B C 1
ATOM 1150 O O . GLY B 1 23 ? 24.559 -19.407 30.626 1.00 14.69 18 GLY B O 1
ATOM 1151 N N . GLU B 1 24 ? 25.815 -21.052 29.772 1.00 15.63 19 GLU B N 1
ATOM 1152 C CA . GLU B 1 24 ? 26.012 -21.755 31.032 1.00 23.55 19 GLU B CA 1
ATOM 1153 C C . GLU B 1 24 ? 26.675 -20.856 32.077 1.00 19.56 19 GLU B C 1
ATOM 1154 O O . GLU B 1 24 ? 26.219 -20.757 33.248 1.00 15.43 19 GLU B O 1
ATOM 1160 N N . LYS B 1 25 ? 27.747 -20.155 31.679 1.00 15.83 20 LYS B N 1
ATOM 1161 C CA . LYS B 1 25 ? 28.477 -19.308 32.620 1.00 18.96 20 LYS B CA 1
ATOM 1162 C C . LYS B 1 25 ? 27.579 -18.200 33.149 1.00 17.52 20 LYS B C 1
ATOM 1163 O O . LYS B 1 25 ? 27.495 -17.973 34.357 1.00 16.28 20 LYS B O 1
ATOM 1169 N N . ILE B 1 26 ? 26.847 -17.543 32.250 1.00 17.12 21 ILE B N 1
ATOM 1170 C CA . ILE B 1 26 ? 26.037 -16.357 32.609 1.00 16.31 21 ILE B CA 1
ATOM 1171 C C . ILE B 1 26 ? 24.822 -16.754 33.438 1.00 14.84 21 ILE B C 1
ATOM 1172 O O . ILE B 1 26 ? 24.397 -15.952 34.173 1.00 14.87 21 ILE B O 1
ATOM 1177 N N . ARG B 1 27 ? 24.278 -17.962 33.275 1.00 13.95 22 ARG B N 1
ATOM 1178 C CA . ARG B 1 27 ? 23.082 -18.394 34.038 1.00 12.49 22 ARG B CA 1
ATOM 1179 C C . ARG B 1 27 ? 23.509 -18.664 35.479 1.00 19.97 22 ARG B C 1
ATOM 1180 O O . ARG B 1 27 ? 22.759 -18.400 36.373 1.00 15.22 22 ARG B O 1
ATOM 1188 N N . LYS B 1 28 ? 24.727 -19.237 35.630 1.00 18.78 23 LYS B N 1
ATOM 1189 C CA . LYS B 1 28 ? 25.263 -19.457 36.966 1.00 23.76 23 LYS B CA 1
ATOM 1190 C C . LYS B 1 28 ? 25.677 -18.142 37.606 1.00 19.59 23 LYS B C 1
ATOM 1191 O O . LYS B 1 28 ? 25.537 -17.989 38.822 1.00 19.70 23 LYS B O 1
ATOM 1197 N N . LYS B 1 29 ? 26.148 -17.166 36.819 1.00 17.36 24 LYS B N 1
ATOM 1198 C CA . LYS B 1 29 ? 26.604 -15.916 37.444 1.00 18.68 24 LYS B CA 1
ATOM 1199 C C . LYS B 1 29 ? 25.451 -15.008 37.884 1.00 21.21 24 LYS B C 1
ATOM 1200 O O . LYS B 1 29 ? 25.561 -14.303 38.895 1.00 19.28 24 LYS B O 1
ATOM 1206 N N . TYR B 1 30 ? 24.343 -15.015 37.137 1.00 12.20 25 TYR B N 1
ATOM 1207 C CA . TYR B 1 30 ? 23.137 -14.242 37.432 1.00 15.58 25 TYR B CA 1
ATOM 1208 C C . TYR B 1 30 ? 21.942 -15.185 37.389 1.00 13.30 25 TYR B C 1
ATOM 1209 O O . TYR B 1 30 ? 21.202 -15.218 36.398 1.00 11.65 25 TYR B O 1
ATOM 1218 N N . PRO B 1 31 ? 21.725 -15.971 38.447 1.00 11.56 26 PRO B N 1
ATOM 1219 C CA . PRO B 1 31 ? 20.600 -16.922 38.431 1.00 15.05 26 PRO B CA 1
ATOM 1220 C C . PRO B 1 31 ? 19.232 -16.261 38.371 1.00 15.33 26 PRO B C 1
ATOM 1221 O O . PRO B 1 31 ? 18.267 -16.916 37.955 1.00 16.29 26 PRO B O 1
ATOM 1225 N N . ASP B 1 32 ? 19.115 -15.004 38.781 1.00 14.97 27 ASP B N 1
ATOM 1226 C CA . ASP B 1 32 ? 17.842 -14.295 38.739 1.00 15.08 27 ASP B CA 1
ATOM 1227 C C . ASP B 1 32 ? 17.638 -13.518 37.428 1.00 18.06 27 ASP B C 1
ATOM 1228 O O . ASP B 1 32 ? 16.669 -12.753 37.316 1.00 17.87 27 ASP B O 1
ATOM 1233 N N . ARG B 1 33 ? 18.486 -13.758 36.413 1.00 14.81 28 ARG B N 1
ATOM 1234 C CA . ARG B 1 33 ? 18.365 -13.138 35.102 1.00 14.40 28 ARG B CA 1
ATOM 1235 C C . ARG B 1 33 ? 18.414 -14.220 34.031 1.00 19.27 28 ARG B C 1
ATOM 1236 O O . ARG B 1 33 ? 18.925 -15.320 34.256 1.00 15.46 28 ARG B O 1
ATOM 1244 N N . VAL B 1 34 ? 17.870 -13.906 32.859 1.00 17.29 29 VAL B N 1
ATOM 1245 C CA . VAL B 1 34 ? 17.891 -14.803 31.711 1.00 15.25 29 VAL B CA 1
ATOM 1246 C C . VAL B 1 34 ? 18.641 -14.111 30.581 1.00 16.84 29 VAL B C 1
ATOM 1247 O O . VAL B 1 34 ? 18.407 -12.926 30.329 1.00 12.85 29 VAL B O 1
ATOM 1251 N N . PRO B 1 35 ? 19.566 -14.791 29.902 1.00 12.06 30 PRO B N 1
ATOM 1252 C CA . PRO B 1 35 ? 20.293 -14.160 28.792 1.00 14.90 30 PRO B CA 1
ATOM 1253 C C . PRO B 1 35 ? 19.475 -14.218 27.510 1.00 15.83 30 PRO B C 1
ATOM 1254 O O . PRO B 1 35 ? 18.977 -15.278 27.122 1.00 11.27 30 PRO B O 1
ATOM 1258 N N . VAL B 1 36 ? 19.342 -13.068 26.850 1.00 12.44 31 VAL B N 1
ATOM 1259 C CA . VAL B 1 36 ? 18.491 -12.928 25.675 1.00 9.04 31 VAL B CA 1
ATOM 1260 C C . VAL B 1 36 ? 19.289 -12.279 24.554 1.00 12.13 31 VAL B C 1
ATOM 1261 O O . VAL B 1 36 ? 19.884 -11.213 24.745 1.00 16.11 31 VAL B O 1
ATOM 1265 N N . ILE B 1 37 ? 19.293 -12.918 23.388 1.00 10.34 32 ILE B N 1
ATOM 1266 C CA . ILE B 1 37 ? 19.836 -12.331 22.170 1.00 10.54 32 ILE B CA 1
ATOM 1267 C C . ILE B 1 37 ? 18.711 -11.598 21.453 1.00 16.31 32 ILE B C 1
ATOM 1268 O O . ILE B 1 37 ? 17.660 -12.185 21.168 1.00 16.70 32 ILE B O 1
ATOM 1273 N N . VAL B 1 38 ? 18.919 -10.317 21.166 1.00 14.35 33 VAL B N 1
ATOM 1274 C CA . VAL B 1 38 ? 17.902 -9.481 20.537 1.00 12.42 33 VAL B CA 1
ATOM 1275 C C . VAL B 1 38 ? 18.477 -8.922 19.243 1.00 16.98 33 VAL B C 1
ATOM 1276 O O . VAL B 1 38 ? 19.427 -8.128 19.272 1.00 13.30 33 VAL B O 1
ATOM 1280 N N . GLU B 1 39 ? 17.859 -9.292 18.123 1.00 15.61 34 GLU B N 1
ATOM 1281 C CA . GLU B 1 39 ? 18.357 -8.900 16.812 1.00 16.16 34 GLU B CA 1
ATOM 1282 C C . GLU B 1 39 ? 17.178 -8.684 15.881 1.00 18.62 34 GLU B C 1
ATOM 1283 O O . GLU B 1 39 ? 16.108 -9.287 16.060 1.00 16.46 34 GLU B O 1
ATOM 1289 N N . LYS B 1 40 ? 17.421 -7.876 14.839 1.00 18.63 35 LYS B N 1
ATOM 1290 C CA . LYS B 1 40 ? 16.405 -7.534 13.861 1.00 21.44 35 LYS B CA 1
ATOM 1291 C C . LYS B 1 40 ? 16.165 -8.703 12.921 1.00 24.28 35 LYS B C 1
ATOM 1292 O O . LYS B 1 40 ? 17.084 -9.459 12.563 1.00 17.84 35 LYS B O 1
ATOM 1298 N N . ALA B 1 41 ? 14.903 -8.852 12.538 1.00 15.65 36 ALA B N 1
ATOM 1299 C CA . ALA B 1 41 ? 14.513 -9.922 11.616 1.00 24.36 36 ALA B CA 1
ATOM 1300 C C . ALA B 1 41 ? 14.950 -9.570 10.197 1.00 29.82 36 ALA B C 1
ATOM 1301 O O . ALA B 1 41 ? 15.365 -8.450 9.986 1.00 24.41 36 ALA B O 1
ATOM 1303 N N . PRO B 1 42 ? 14.924 -10.558 9.275 1.00 32.93 37 PRO B N 1
ATOM 1304 C CA . PRO B 1 42 ? 15.182 -10.376 7.856 1.00 36.17 37 PRO B CA 1
ATOM 1305 C C . PRO B 1 42 ? 14.090 -9.493 7.276 1.00 39.17 37 PRO B C 1
ATOM 1306 O O . PRO B 1 42 ? 12.982 -9.627 7.682 1.00 41.19 37 PRO B O 1
ATOM 1310 N N . LYS B 1 43 ? 14.493 -8.553 6.414 1.00 36.55 38 LYS B N 1
ATOM 1311 C CA . LYS B 1 43 ? 13.702 -7.519 5.755 1.00 39.67 38 LYS B CA 1
ATOM 1312 C C . LYS B 1 43 ? 13.116 -6.478 6.708 1.00 36.22 38 LYS B C 1
ATOM 1313 O O . LYS B 1 43 ? 12.283 -5.673 6.287 1.00 38.43 38 LYS B O 1
ATOM 1319 N N . ALA B 1 44 ? 13.576 -6.423 7.953 1.00 33.33 39 ALA B N 1
ATOM 1320 C CA . ALA B 1 44 ? 13.008 -5.530 8.967 1.00 22.48 39 ALA B CA 1
ATOM 1321 C C . ALA B 1 44 ? 13.528 -4.123 8.756 1.00 29.81 39 ALA B C 1
ATOM 1322 O O . ALA B 1 44 ? 14.709 -3.939 8.602 1.00 28.89 39 ALA B O 1
ATOM 1324 N N . ARG B 1 45 ? 12.604 -3.191 8.723 1.00 23.17 40 ARG B N 1
ATOM 1325 C CA . ARG B 1 45 ? 12.968 -1.772 8.582 1.00 25.55 40 ARG B CA 1
ATOM 1326 C C . ARG B 1 45 ? 13.118 -1.172 9.982 1.00 28.91 40 ARG B C 1
ATOM 1327 O O . ARG B 1 45 ? 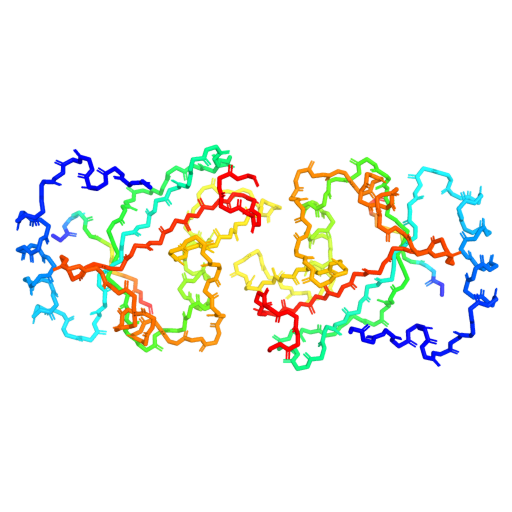12.355 -0.326 10.357 1.00 31.39 40 ARG B O 1
ATOM 1335 N N . VAL B 1 46 ? 14.108 -1.709 10.687 1.00 27.47 41 VAL B N 1
ATOM 1336 C CA . VAL B 1 46 ? 14.487 -1.149 11.987 1.00 23.57 41 VAL B CA 1
ATOM 1337 C C . VAL B 1 46 ? 15.987 -1.309 12.165 1.00 24.55 41 VAL B C 1
ATOM 1338 O O . VAL B 1 46 ? 16.597 -2.243 11.639 1.00 28.20 41 VAL B O 1
ATOM 1342 N N . PRO B 1 47 ? 16.578 -0.404 12.940 1.00 21.80 42 PRO B N 1
ATOM 1343 C CA . PRO B 1 47 ? 18.029 -0.458 13.143 1.00 23.00 42 PRO B CA 1
ATOM 1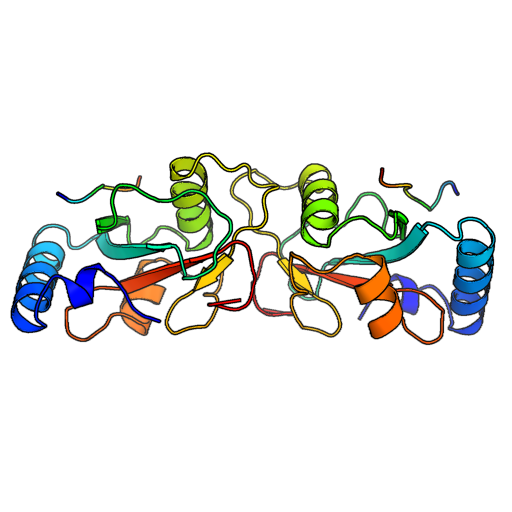344 C C . PRO B 1 47 ? 18.423 -1.571 14.103 1.00 17.08 42 PRO B C 1
ATOM 1345 O O . PRO B 1 47 ? 17.608 -2.095 14.864 1.00 18.36 42 PRO B O 1
ATOM 1349 N N . ASP B 1 48 ? 19.716 -1.930 14.046 1.00 20.58 43 ASP B N 1
ATOM 1350 C CA . ASP B 1 48 ? 20.280 -2.799 15.068 1.00 16.61 43 ASP B CA 1
ATOM 1351 C C . ASP B 1 48 ? 20.270 -2.072 16.398 1.00 13.77 43 ASP B C 1
ATOM 1352 O O . ASP B 1 48 ? 20.423 -0.852 16.458 1.00 18.90 43 ASP B O 1
ATOM 1357 N N . LEU B 1 49 ? 20.170 -2.835 17.482 1.00 17.45 44 LEU B N 1
ATOM 1358 C CA . LEU B 1 49 ? 20.337 -2.170 18.789 1.00 16.90 44 LEU B CA 1
ATOM 1359 C C . LEU B 1 49 ? 21.840 -1.880 19.024 1.00 21.22 44 LEU B C 1
ATOM 1360 O O . LEU B 1 49 ? 22.677 -2.387 18.328 1.00 15.32 44 LEU B O 1
ATOM 1365 N N . ASP B 1 50 ? 22.118 -1.079 20.048 1.00 23.30 45 ASP B N 1
ATOM 1366 C CA . ASP B 1 50 ? 23.493 -0.809 20.429 1.00 27.07 45 ASP B CA 1
ATOM 1367 C C . ASP B 1 50 ? 24.233 -2.089 20.798 1.00 22.11 45 ASP B C 1
ATOM 1368 O O . ASP B 1 50 ? 25.446 -2.194 20.587 1.00 20.72 45 ASP B O 1
ATOM 1373 N N . LYS B 1 51 ? 23.540 -3.041 21.417 1.00 19.92 46 LYS B N 1
ATOM 1374 C CA . LYS B 1 51 ? 24.122 -4.329 21.774 1.00 23.28 46 LYS B CA 1
ATOM 1375 C C . LYS B 1 51 ? 23.040 -5.390 21.588 1.00 19.55 46 LYS B C 1
ATOM 1376 O O . LYS B 1 51 ? 21.843 -5.076 21.600 1.00 15.99 46 LYS B O 1
ATOM 1382 N N . ARG B 1 52 ? 23.461 -6.655 21.434 1.00 17.32 47 ARG B N 1
ATOM 1383 C CA . ARG B 1 52 ? 22.519 -7.732 21.172 1.00 16.77 47 ARG B CA 1
ATOM 1384 C C . ARG B 1 52 ? 22.330 -8.685 22.344 1.00 20.97 47 ARG B C 1
ATOM 1385 O O . ARG B 1 52 ? 21.409 -9.509 22.306 1.00 19.61 47 ARG B O 1
ATOM 1393 N N . LYS B 1 53 ? 23.144 -8.568 23.390 1.00 20.76 48 LYS B N 1
ATOM 1394 C CA . LYS B 1 53 ? 23.097 -9.490 24.505 1.00 15.38 48 LYS B CA 1
ATOM 1395 C C . LYS B 1 53 ? 22.513 -8.765 25.705 1.00 21.79 48 LYS B C 1
ATOM 1396 O O . LYS B 1 53 ? 23.063 -7.730 26.129 1.00 16.46 48 LYS B O 1
ATOM 1402 N N . TYR B 1 54 ? 21.430 -9.330 26.271 1.00 12.96 49 TYR B N 1
ATOM 1403 C CA . TYR B 1 54 ? 20.714 -8.703 27.372 1.00 15.95 49 TYR B CA 1
ATOM 1404 C C . TYR B 1 54 ? 20.523 -9.694 28.508 1.00 14.94 49 TYR B C 1
ATOM 1405 O O . TYR B 1 54 ? 20.217 -10.868 28.279 1.00 16.36 49 TYR B O 1
ATOM 1414 N N . LEU B 1 55 ? 20.715 -9.215 29.731 1.00 12.46 50 LEU B N 1
ATOM 1415 C CA . LEU B 1 55 ? 20.465 -9.993 30.940 1.00 17.71 50 LEU B CA 1
ATOM 1416 C C . LEU B 1 55 ? 19.219 -9.404 31.591 1.00 16.36 50 LEU B C 1
ATOM 1417 O O . LEU B 1 55 ? 19.279 -8.351 32.233 1.00 19.68 50 LEU B O 1
ATOM 1422 N N . VAL B 1 56 ? 18.096 -10.082 31.414 1.00 17.60 51 VAL B N 1
ATOM 1423 C CA . VAL B 1 56 ? 16.782 -9.565 31.789 1.00 13.27 51 VAL B CA 1
ATOM 1424 C C . VAL B 1 56 ? 16.354 -10.233 33.091 1.00 12.89 51 VAL B C 1
ATOM 1425 O O . VAL B 1 56 ? 16.465 -11.463 33.204 1.00 14.51 51 VAL B O 1
ATOM 1429 N N . PRO B 1 57 ? 15.874 -9.481 34.081 1.00 15.18 52 PRO B N 1
ATOM 1430 C CA . PRO B 1 57 ? 15.369 -10.115 35.305 1.00 13.34 52 PRO B CA 1
ATOM 1431 C C . PRO B 1 57 ? 14.231 -11.070 34.980 1.00 13.89 52 PRO B C 1
ATOM 1432 O O . PRO B 1 57 ? 13.321 -10.743 34.215 1.00 12.83 52 PRO B O 1
ATOM 1436 N N . SER B 1 58 ? 14.296 -12.267 35.567 1.00 14.07 53 SER B N 1
ATOM 1437 C CA . SER B 1 58 ? 13.365 -13.337 35.230 1.00 21.13 53 SER B CA 1
ATOM 1438 C C . SER B 1 58 ? 11.921 -12.998 35.575 1.00 18.05 53 SER B C 1
ATOM 1439 O O . SER B 1 58 ? 11.004 -13.561 34.966 1.00 16.34 53 SER B O 1
ATOM 1442 N N . ASP B 1 59 ? 11.696 -12.108 36.524 1.00 15.74 54 ASP B N 1
ATOM 1443 C CA . ASP B 1 59 ? 10.324 -11.789 36.908 1.00 16.65 54 ASP B CA 1
ATOM 1444 C C . ASP B 1 59 ? 9.787 -10.582 36.156 1.00 18.85 54 ASP B C 1
ATOM 1445 O O . ASP B 1 59 ? 8.703 -10.099 36.486 1.00 20.79 54 ASP B O 1
ATOM 1450 N N . LEU B 1 60 ? 10.529 -10.061 35.170 1.00 18.05 55 LEU B N 1
ATOM 1451 C CA . LEU B 1 60 ? 9.959 -9.095 34.242 1.00 15.04 55 LEU B CA 1
ATOM 1452 C C . LEU B 1 60 ? 8.980 -9.795 33.310 1.00 14.59 55 LEU B C 1
ATOM 1453 O O . LEU B 1 60 ? 9.212 -10.929 32.882 1.00 14.52 55 LEU B O 1
ATOM 1458 N N . THR B 1 61 ? 7.882 -9.117 32.991 1.00 14.53 56 THR B N 1
ATOM 1459 C CA . THR B 1 61 ? 6.994 -9.630 31.962 1.00 14.54 56 THR B CA 1
ATOM 1460 C C . THR B 1 61 ? 7.542 -9.288 30.581 1.00 14.04 56 THR B C 1
ATOM 1461 O O . THR B 1 61 ? 8.394 -8.409 30.421 1.00 12.33 56 THR B O 1
ATOM 1465 N N . VAL B 1 62 ? 7.041 -10.006 29.573 1.00 12.02 57 VAL B N 1
ATOM 1466 C CA . VAL B 1 62 ? 7.381 -9.683 28.190 1.00 11.30 57 VAL B CA 1
ATOM 1467 C C . VAL B 1 62 ? 7.017 -8.236 27.881 1.00 13.06 57 VAL B C 1
ATOM 1468 O O . VAL B 1 62 ? 7.752 -7.530 27.179 1.00 12.83 57 VAL B O 1
ATOM 1472 N N . GLY B 1 63 ? 5.894 -7.761 28.427 1.00 16.68 58 GLY B N 1
ATOM 1473 C CA . GLY B 1 63 ? 5.500 -6.379 28.198 1.00 10.93 58 GLY B CA 1
ATOM 1474 C C . GLY B 1 63 ? 6.485 -5.385 28.782 1.00 16.32 58 GLY B C 1
ATOM 1475 O O . GLY B 1 63 ? 6.798 -4.367 28.159 1.00 14.22 58 GLY B O 1
ATOM 1476 N N . GLN B 1 64 ? 6.984 -5.663 29.989 1.00 14.40 59 GLN B N 1
ATOM 1477 C CA . GLN B 1 64 ? 7.996 -4.801 30.591 1.00 15.32 59 GLN B CA 1
ATOM 1478 C C . GLN B 1 64 ? 9.304 -4.858 29.812 1.00 10.11 59 GLN B C 1
ATOM 1479 O O . GLN B 1 64 ? 9.939 -3.824 29.578 1.00 13.72 59 GLN B O 1
ATOM 1485 N N . PHE B 1 65 ? 9.727 -6.061 29.422 1.00 10.20 60 PHE B N 1
ATOM 1486 C CA . PHE B 1 65 ? 10.928 -6.209 28.606 1.00 15.70 60 PHE B CA 1
ATOM 1487 C C . PHE B 1 65 ? 10.793 -5.449 27.290 1.00 16.90 60 PHE B C 1
ATOM 1488 O O . PHE B 1 65 ? 11.717 -4.737 26.876 1.00 11.09 60 PHE B O 1
ATOM 1496 N N . TYR B 1 66 ? 9.637 -5.574 26.630 1.00 14.09 61 TYR B N 1
ATOM 1497 C CA . TYR B 1 66 ? 9.394 -4.824 25.402 1.00 12.50 61 TYR B CA 1
ATOM 1498 C C . TYR B 1 66 ? 9.471 -3.322 25.646 1.00 11.45 61 TYR B C 1
ATOM 1499 O O . TYR B 1 66 ? 10.051 -2.584 24.842 1.00 10.41 61 TYR B O 1
ATOM 1508 N N . PHE B 1 67 ? 8.869 -2.853 26.742 1.00 11.29 62 PHE B N 1
ATOM 1509 C CA . PHE B 1 67 ? 8.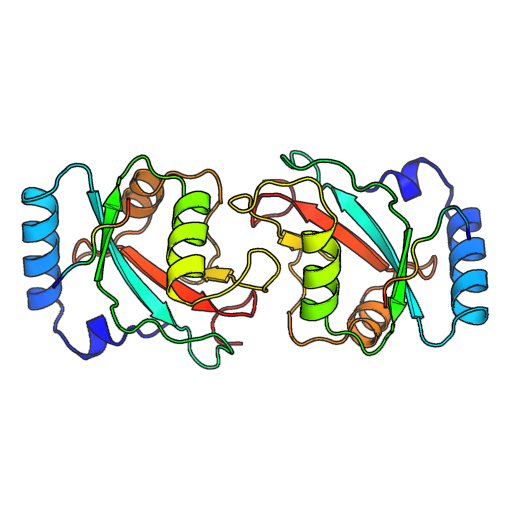910 -1.436 27.089 1.00 10.85 62 PHE B CA 1
ATOM 1510 C C . PHE B 1 67 ? 10.343 -0.920 27.144 1.00 17.79 62 PHE B C 1
ATOM 1511 O O . PHE B 1 67 ? 10.649 0.159 26.620 1.00 13.60 62 PHE B O 1
ATOM 1519 N N . LEU B 1 68 ? 11.240 -1.687 27.768 1.00 13.75 63 LEU B N 1
ATOM 1520 C CA . LEU B 1 68 ? 12.615 -1.229 27.939 1.00 14.53 63 LEU B CA 1
ATOM 1521 C C . LEU B 1 68 ? 13.384 -1.257 26.621 1.00 10.55 63 LEU B C 1
ATOM 1522 O O . LEU B 1 68 ? 14.207 -0.371 26.362 1.00 19.56 63 LEU B O 1
ATOM 1527 N N . ILE B 1 69 ? 13.135 -2.260 25.777 1.00 9.48 64 ILE B N 1
ATOM 1528 C CA . ILE B 1 69 ? 13.797 -2.312 24.475 1.00 11.19 64 ILE B CA 1
ATOM 1529 C C . ILE B 1 69 ? 13.267 -1.212 23.562 1.00 13.45 64 ILE B C 1
ATOM 1530 O O . ILE B 1 69 ? 14.039 -0.510 22.898 1.00 12.59 64 ILE B O 1
ATOM 1535 N N . ARG B 1 70 ? 11.940 -1.047 23.509 1.00 14.30 65 ARG B N 1
ATOM 1536 C CA . ARG B 1 70 ? 11.359 -0.005 22.666 1.00 12.94 65 ARG B CA 1
ATOM 1537 C C . ARG B 1 70 ? 11.830 1.382 23.088 1.00 14.17 65 ARG B C 1
ATOM 1538 O O . ARG B 1 70 ? 11.958 2.279 22.247 1.00 17.60 65 ARG B O 1
ATOM 1546 N N . LYS B 1 71 ? 12.070 1.599 24.392 1.00 15.22 66 LYS B N 1
ATOM 1547 C CA . LYS B 1 71 ? 12.612 2.882 24.852 1.00 20.23 66 LYS B CA 1
ATOM 1548 C C . LYS B 1 71 ? 14.038 3.126 24.365 1.00 21.07 66 LYS B C 1
ATOM 1549 O O . LYS B 1 71 ? 14.444 4.278 24.179 1.00 23.43 66 LYS B O 1
ATOM 1555 N N . ARG B 1 72 ? 14.823 2.059 24.155 1.00 18.32 67 ARG B N 1
ATOM 1556 C CA . ARG B 1 72 ? 16.217 2.200 23.745 1.00 21.94 67 ARG B CA 1
ATOM 1557 C C . ARG B 1 72 ? 16.375 2.351 22.236 1.00 24.29 67 ARG B C 1
ATOM 1558 O O . ARG B 1 72 ? 17.120 3.223 21.775 1.00 31.00 67 ARG B O 1
ATOM 1566 N N . ILE B 1 73 ? 15.704 1.495 21.466 1.00 16.86 68 ILE B N 1
ATOM 1567 C CA . ILE B 1 73 ? 15.912 1.378 20.026 1.00 22.74 68 ILE B CA 1
ATOM 1568 C C . ILE B 1 73 ? 15.764 2.737 19.352 1.00 24.77 68 ILE B C 1
ATOM 1569 O O . ILE B 1 73 ? 14.975 3.582 19.790 1.00 17.50 68 ILE B O 1
ATOM 1574 N N . HIS B 1 74 ? 16.550 2.965 18.297 1.00 18.67 69 HIS B N 1
ATOM 1575 C CA . HIS B 1 74 ? 16.574 4.254 17.606 1.00 20.84 69 HIS B CA 1
ATOM 1576 C C . HIS B 1 74 ? 15.443 4.286 16.581 1.00 24.39 69 HIS B C 1
ATOM 1577 O O . HIS B 1 74 ? 15.639 4.118 15.376 1.00 20.87 69 HIS B O 1
ATOM 1584 N N . LEU B 1 75 ? 14.234 4.516 17.085 1.00 20.49 70 LEU B N 1
ATOM 1585 C CA . LEU B 1 75 ? 13.048 4.632 16.251 1.00 17.54 70 LEU B CA 1
ATOM 1586 C C . LEU B 1 75 ? 12.334 5.939 16.563 1.00 20.38 70 LEU B C 1
ATOM 1587 O O . LEU B 1 75 ? 12.498 6.524 17.637 1.00 19.18 70 LEU B O 1
ATOM 1592 N N . ARG B 1 76 ? 11.537 6.393 15.607 1.00 19.49 71 ARG B N 1
ATOM 1593 C CA . ARG B 1 76 ? 10.651 7.507 15.876 1.00 20.64 71 ARG B CA 1
ATOM 1594 C C . ARG B 1 76 ? 9.413 7.003 16.611 1.00 18.29 71 ARG B C 1
ATOM 1595 O O . ARG B 1 76 ? 9.077 5.818 16.532 1.00 16.12 71 ARG B O 1
ATOM 1603 N N . PRO B 1 77 ? 8.726 7.884 17.346 1.00 19.16 72 PRO B N 1
ATOM 1604 C CA . PRO B 1 77 ? 7.589 7.417 18.159 1.00 23.12 72 PRO B CA 1
ATOM 1605 C C . PRO B 1 77 ? 6.500 6.733 17.351 1.00 20.38 72 PRO B C 1
ATOM 1606 O O . PRO B 1 77 ? 5.800 5.864 17.888 1.00 15.06 72 PRO B O 1
ATOM 1610 N N . GLU B 1 78 ? 6.320 7.091 16.079 1.00 18.11 73 GLU B N 1
ATOM 1611 C CA . GLU B 1 78 ? 5.276 6.482 15.252 1.00 17.83 73 GLU B CA 1
ATOM 1612 C C . GLU B 1 78 ? 5.644 5.084 14.755 1.00 20.26 73 GLU B C 1
ATOM 1613 O O . GLU B 1 78 ? 4.757 4.331 14.291 1.00 19.04 73 GLU B O 1
ATOM 1619 N N . ASP B 1 79 ? 6.914 4.728 14.815 1.00 15.27 74 ASP B N 1
ATOM 1620 C CA . ASP B 1 79 ? 7.376 3.465 14.252 1.00 14.58 74 ASP B CA 1
ATOM 1621 C C . ASP B 1 79 ? 6.903 2.278 15.075 1.00 14.46 74 ASP B C 1
ATOM 1622 O O . ASP B 1 79 ? 6.905 2.325 16.308 1.00 13.38 74 ASP B O 1
ATOM 1627 N N . ALA B 1 80 ? 6.504 1.207 14.386 1.00 16.57 75 ALA B N 1
ATOM 1628 C CA . ALA B 1 80 ? 6.032 -0.001 15.043 1.00 16.89 75 ALA B CA 1
ATOM 1629 C C . ALA B 1 80 ? 7.198 -0.934 15.349 1.00 14.30 75 ALA B C 1
ATOM 1630 O O . ALA B 1 80 ? 8.232 -0.914 14.674 1.00 12.88 75 ALA B O 1
ATOM 1632 N N . LEU B 1 81 ? 7.020 -1.757 16.379 1.00 13.45 76 LEU B N 1
ATOM 1633 C CA . LEU B 1 81 ? 8.031 -2.734 16.766 1.00 12.17 76 LEU B CA 1
ATOM 1634 C C . LEU B 1 81 ? 7.332 -3.965 17.318 1.00 10.79 76 LEU B C 1
ATOM 1635 O O . LEU B 1 81 ? 6.541 -3.857 18.259 1.00 13.91 76 LEU B O 1
ATOM 1640 N N . PHE B 1 82 ? 7.629 -5.127 16.741 1.00 14.18 77 PHE B N 1
ATOM 1641 C CA . PHE B 1 82 ? 7.080 -6.400 17.185 1.00 10.95 77 PHE B CA 1
ATOM 1642 C C . PHE B 1 82 ? 8.211 -7.355 17.545 1.00 13.46 77 PHE B C 1
ATOM 1643 O O . PHE B 1 82 ? 9.270 -7.347 16.916 1.00 10.50 77 PHE B O 1
ATOM 1651 N N . PHE B 1 83 ? 7.972 -8.181 18.561 1.00 10.05 78 PHE B N 1
ATOM 1652 C CA . PHE B 1 83 ? 8.905 -9.212 18.992 1.00 12.52 78 PHE B CA 1
ATOM 1653 C C . PHE B 1 83 ? 8.470 -10.572 18.464 1.00 14.98 78 PHE B C 1
ATOM 1654 O O . PHE B 1 83 ? 7.277 -10.852 18.332 1.00 14.47 78 PHE B O 1
ATOM 1662 N N . PHE B 1 84 ? 9.451 -11.427 18.178 1.00 12.56 79 PHE B N 1
ATOM 1663 C CA . PHE B 1 84 ? 9.193 -12.794 17.747 1.00 16.65 79 PHE B CA 1
ATOM 1664 C C . PHE B 1 84 ? 10.109 -13.749 18.496 1.00 17.32 79 PHE B C 1
ATOM 1665 O O . PHE B 1 84 ? 11.311 -13.495 18.618 1.00 14.19 79 PHE B O 1
ATOM 1673 N N . VAL B 1 85 ? 9.531 -14.833 19.007 1.00 15.02 80 VAL B N 1
ATOM 1674 C CA . VAL B 1 85 ? 10.279 -15.970 19.531 1.00 16.39 80 VAL B CA 1
ATOM 1675 C C . VAL B 1 85 ? 9.799 -17.200 18.778 1.00 20.24 80 VAL B C 1
ATOM 1676 O O . VAL B 1 85 ? 8.600 -17.507 18.786 1.00 17.92 80 VAL B O 1
ATOM 1680 N N . ASN B 1 86 ? 10.729 -17.896 18.123 1.00 19.89 81 ASN B N 1
ATOM 1681 C CA . ASN B 1 86 ? 10.387 -18.997 17.224 1.00 17.12 81 ASN B CA 1
ATOM 1682 C C . ASN B 1 86 ? 9.326 -18.555 16.215 1.00 22.90 81 ASN B C 1
ATOM 1683 O O . ASN B 1 86 ? 8.354 -19.266 15.947 1.00 19.40 81 ASN B O 1
ATOM 1688 N N . ASN B 1 87 ? 9.510 -17.346 15.676 1.00 20.02 82 ASN B N 1
ATOM 1689 C CA . ASN B 1 87 ? 8.664 -16.746 14.645 1.00 21.26 82 ASN B CA 1
ATOM 1690 C C . ASN B 1 87 ? 7.255 -16.426 15.131 1.00 18.73 82 ASN B C 1
ATOM 1691 O O . ASN B 1 87 ? 6.362 -16.173 14.316 1.00 21.03 82 ASN B O 1
ATOM 1696 N N . THR B 1 88 ? 7.030 -16.411 16.443 1.00 16.90 83 THR B N 1
ATOM 1697 C CA . THR B 1 88 ? 5.723 -16.113 17.012 1.00 20.76 83 THR B CA 1
ATOM 1698 C C . THR B 1 88 ? 5.866 -14.997 18.036 1.00 18.44 83 THR B C 1
ATOM 1699 O O . THR B 1 88 ? 6.786 -15.014 18.859 1.00 13.68 83 THR B O 1
ATOM 1703 N N . ILE B 1 89 ? 4.962 -14.023 17.974 1.00 11.42 84 ILE B N 1
ATOM 1704 C CA . ILE B 1 89 ? 4.937 -12.933 18.948 1.00 12.09 84 ILE B CA 1
ATOM 1705 C C . ILE B 1 89 ? 4.680 -13.522 20.330 1.00 16.31 84 ILE B C 1
ATOM 1706 O O . ILE B 1 89 ? 3.685 -14.235 20.523 1.00 16.10 84 ILE B O 1
ATOM 1711 N N . PRO B 1 90 ? 5.541 -13.262 21.309 1.00 13.72 85 PRO B N 1
ATOM 1712 C CA . PRO B 1 90 ? 5.331 -13.816 22.653 1.00 14.76 85 PRO B CA 1
ATOM 1713 C C . PRO B 1 90 ? 4.229 -13.071 23.384 1.00 16.29 85 PRO B C 1
ATOM 1714 O O . PRO B 1 90 ? 4.006 -11.874 23.142 1.00 14.68 85 PRO B O 1
ATOM 1718 N N . PRO B 1 91 ? 3.518 -13.741 24.290 1.00 16.36 86 PRO B N 1
ATOM 1719 C CA . PRO B 1 91 ? 2.428 -13.070 25.009 1.00 18.45 86 PRO B CA 1
ATOM 1720 C C . PRO B 1 91 ? 2.952 -12.023 25.979 1.00 19.25 86 PRO B C 1
ATOM 1721 O O . PRO B 1 91 ? 3.994 -12.199 26.613 1.00 19.59 86 PRO B O 1
ATOM 1725 N N . THR B 1 92 ? 2.194 -10.930 26.099 1.00 19.20 87 THR B N 1
ATOM 1726 C CA . THR B 1 92 ? 2.629 -9.787 26.897 1.00 15.67 87 THR B CA 1
ATOM 1727 C C . THR B 1 92 ? 2.712 -10.139 28.378 1.00 21.10 87 THR B C 1
ATOM 1728 O O . THR B 1 92 ? 3.646 -9.722 29.074 1.00 12.54 87 THR B O 1
ATOM 1732 N N . SER B 1 93 ? 1.749 -10.915 28.874 1.00 13.76 88 SER B N 1
ATOM 1733 C CA . SER B 1 93 ? 1.630 -11.196 30.298 1.00 15.52 88 SER B CA 1
ATOM 1734 C C . SER B 1 93 ? 2.619 -12.240 30.795 1.00 14.99 88 SER B C 1
ATOM 1735 O O . SER B 1 93 ? 2.794 -12.365 32.011 1.00 18.94 88 SER B O 1
ATOM 1738 N N . ALA B 1 94 ? 3.256 -12.989 29.901 1.00 22.71 89 ALA B N 1
ATOM 1739 C CA . ALA B 1 94 ? 4.203 -14.009 30.325 1.00 15.79 89 ALA B CA 1
ATOM 1740 C C . ALA B 1 94 ? 5.430 -13.366 30.958 1.00 20.74 89 ALA B C 1
ATOM 1741 O O . ALA B 1 94 ? 5.878 -12.295 30.538 1.00 16.04 89 ALA B O 1
ATOM 1743 N N . THR B 1 95 ? 5.965 -14.021 31.985 1.00 21.50 90 THR B N 1
ATOM 1744 C CA . THR B 1 95 ? 7.228 -13.621 32.584 1.00 17.88 90 THR B CA 1
ATOM 1745 C C . THR B 1 95 ? 8.386 -14.022 31.679 1.00 14.46 90 THR B C 1
ATOM 1746 O O . THR B 1 95 ? 8.314 -15.010 30.941 1.00 13.81 90 THR B O 1
ATOM 1750 N N . MET B 1 96 ? 9.460 -13.231 31.710 1.00 15.58 91 MET B N 1
ATOM 1751 C CA . MET B 1 96 ? 10.627 -13.559 30.899 1.00 17.49 91 MET B CA 1
ATOM 1752 C C . MET B 1 96 ? 11.268 -14.865 31.349 1.00 17.19 91 MET B C 1
ATOM 1753 O O . MET B 1 96 ? 11.823 -15.601 30.525 1.00 16.20 91 MET B O 1
ATOM 1758 N N . GLY B 1 97 ? 11.190 -15.178 32.644 1.00 14.92 92 GLY B N 1
ATOM 1759 C CA . GLY B 1 97 ? 11.690 -16.459 33.114 1.00 17.76 92 GLY B CA 1
ATOM 1760 C C . GLY B 1 97 ? 10.929 -17.633 32.526 1.00 15.41 92 GLY B C 1
ATOM 1761 O O . GLY B 1 97 ? 11.527 -18.638 32.133 1.00 15.25 92 GLY B O 1
ATOM 1762 N N . GLN B 1 98 ? 9.601 -17.522 32.451 1.00 12.91 93 GLN B N 1
ATOM 1763 C CA . GLN B 1 98 ? 8.805 -18.608 31.887 1.00 13.57 93 GLN B CA 1
ATOM 1764 C C . GLN B 1 98 ? 9.063 -18.757 30.393 1.00 14.32 93 GLN B C 1
ATOM 1765 O O . GLN B 1 98 ? 9.221 -19.875 29.889 1.00 18.51 93 GLN B O 1
ATOM 1771 N N . LEU B 1 99 ? 9.103 -17.637 29.668 1.00 11.24 94 LEU B N 1
ATOM 1772 C CA . LEU B 1 99 ? 9.392 -17.690 28.239 1.00 12.41 94 LEU B CA 1
ATOM 1773 C C . LEU B 1 99 ? 10.779 -18.265 27.986 1.00 16.99 94 LEU B C 1
ATOM 1774 O O . LEU B 1 99 ? 10.981 -19.030 27.034 1.00 13.67 94 LEU B O 1
ATOM 1779 N N . TYR B 1 100 ? 11.745 -17.915 28.838 1.00 17.39 95 TYR B N 1
ATOM 1780 C CA . TYR B 1 100 ? 13.084 -18.478 28.716 1.00 14.20 95 TYR B CA 1
ATOM 1781 C C . TYR B 1 100 ? 13.065 -19.985 28.937 1.00 11.64 95 TYR B C 1
ATOM 1782 O O . TYR B 1 100 ? 13.592 -20.750 28.123 1.00 13.51 95 TYR B O 1
ATOM 1791 N N . GLU B 1 101 ? 12.451 -20.441 30.055 1.00 12.85 96 GLU B N 1
ATOM 1792 C CA . GLU B 1 101 ? 12.440 -21.879 30.344 1.00 20.57 96 GLU B CA 1
ATOM 1793 C C . GLU B 1 101 ? 11.746 -22.674 29.244 1.00 21.55 96 GLU B C 1
ATOM 1794 O O . GLU B 1 101 ? 12.141 -23.818 28.953 1.00 21.50 96 GLU B O 1
ATOM 1800 N N . ASP B 1 102 ? 10.713 -22.092 28.629 1.00 17.52 97 ASP B N 1
ATOM 1801 C CA . ASP B 1 102 ? 9.942 -22.798 27.625 1.00 19.14 97 ASP B CA 1
ATOM 1802 C C . ASP B 1 102 ? 10.601 -22.791 26.246 1.00 17.73 97 ASP B C 1
ATOM 1803 O O . ASP B 1 102 ? 10.349 -23.710 25.452 1.00 22.84 97 ASP B O 1
ATOM 1808 N N . ASN B 1 103 ? 11.409 -21.773 25.929 1.00 16.97 98 ASN B N 1
ATOM 1809 C CA . ASN B 1 103 ? 11.915 -21.587 24.557 1.00 15.30 98 ASN B CA 1
ATOM 1810 C C . ASN B 1 103 ? 13.443 -21.454 24.404 1.00 18.18 98 ASN B C 1
ATOM 1811 O O . ASN B 1 103 ? 13.874 -21.297 23.322 1.00 14.27 98 ASN B O 1
ATOM 1816 N N . HIS B 1 104 ? 14.202 -21.422 25.478 1.00 17.43 99 HIS B N 1
ATOM 1817 C CA . HIS B 1 104 ? 15.641 -21.263 25.304 1.00 13.32 99 HIS B CA 1
ATOM 1818 C C . HIS B 1 104 ? 16.214 -22.431 24.505 1.00 15.37 99 HIS B C 1
ATOM 1819 O O . HIS B 1 104 ? 15.746 -23.570 24.600 1.00 15.64 99 HIS B O 1
ATOM 1826 N N . GLU B 1 105 ? 17.246 -22.148 23.714 1.00 13.73 100 GLU B N 1
ATOM 1827 C CA . GLU B 1 105 ? 17.867 -23.154 22.876 1.00 15.54 100 GLU B CA 1
ATOM 1828 C C . GLU B 1 105 ? 18.927 -23.913 23.673 1.00 19.37 100 GLU B C 1
ATOM 1829 O O . GLU B 1 105 ? 19.164 -23.641 24.855 1.00 17.82 100 GLU B O 1
ATOM 1835 N N . GLU B 1 106 ? 19.587 -24.879 23.011 1.00 14.73 101 GLU B N 1
ATOM 1836 C CA . GLU B 1 106 ? 20.522 -25.776 23.699 1.00 19.76 101 GLU B CA 1
ATOM 1837 C C . GLU B 1 106 ? 21.760 -25.054 24.224 1.00 16.88 101 GLU B C 1
ATOM 1838 O O . GLU B 1 106 ? 22.494 -25.628 25.044 1.00 16.42 101 GLU B O 1
ATOM 1844 N N . ASP B 1 107 ? 21.999 -23.816 23.783 1.00 18.36 102 ASP B N 1
ATOM 1845 C CA . ASP B 1 107 ? 23.109 -22.984 24.271 1.00 20.01 102 ASP B CA 1
ATOM 1846 C C . ASP B 1 107 ? 22.713 -22.132 25.473 1.00 21.21 102 ASP B C 1
ATOM 1847 O O . ASP B 1 107 ? 23.489 -21.254 25.893 1.00 20.44 102 ASP B O 1
ATOM 1852 N N . TYR B 1 108 ? 21.520 -22.366 26.024 1.00 15.46 103 TYR B N 1
ATOM 1853 C CA . TYR B 1 108 ? 20.981 -21.642 27.200 1.00 19.05 103 TYR B CA 1
ATOM 1854 C C . TYR B 1 108 ? 20.696 -20.157 26.915 1.00 14.75 103 TYR B C 1
ATOM 1855 O O . TYR B 1 108 ? 20.682 -19.423 27.843 1.00 15.26 103 TYR B O 1
ATOM 1864 N N . PHE B 1 109 ? 20.514 -19.774 25.651 1.00 11.40 104 PHE B N 1
ATOM 1865 C CA . PHE B 1 109 ? 20.103 -18.428 25.280 1.00 13.24 104 PHE B CA 1
ATOM 1866 C C . PHE B 1 109 ? 18.650 -18.440 24.821 1.00 10.36 104 PHE B C 1
ATOM 1867 O O . PHE B 1 109 ? 18.191 -19.398 24.193 1.00 15.82 104 PHE B O 1
ATOM 1875 N N . LEU B 1 110 ? 17.932 -17.366 25.129 1.00 15.73 105 LEU B N 1
ATOM 1876 C CA . LEU B 1 110 ? 16.631 -17.098 24.530 1.00 16.66 105 LEU B CA 1
ATOM 1877 C C . LEU B 1 110 ? 16.825 -16.133 23.368 1.00 10.28 105 LEU B C 1
ATOM 1878 O O . LEU B 1 110 ? 17.482 -15.099 23.521 1.00 14.21 105 LEU B O 1
ATOM 1883 N N . TYR B 1 111 ? 16.255 -16.467 22.214 1.00 11.62 106 TYR B N 1
ATOM 1884 C CA . TYR B 1 111 ? 16.466 -15.706 20.988 1.00 12.45 106 TYR B CA 1
ATOM 1885 C C . TYR B 1 111 ? 15.201 -14.933 20.637 1.00 16.71 106 TYR B C 1
ATOM 1886 O O . TYR B 1 111 ? 14.143 -15.531 20.410 1.00 14.02 106 TYR B O 1
ATOM 1895 N N . VAL B 1 112 ? 15.316 -13.608 20.589 1.00 15.37 107 VAL B N 1
ATOM 1896 C CA . VAL B 1 112 ? 14.203 -12.722 20.268 1.00 14.48 107 VAL B CA 1
ATOM 1897 C C . VAL B 1 112 ? 14.561 -11.937 19.014 1.00 14.01 107 VAL B C 1
ATOM 1898 O O . VAL B 1 112 ? 15.566 -11.214 18.992 1.00 13.15 107 VAL B O 1
ATOM 1902 N N . ALA B 1 113 ? 13.744 -12.082 17.976 1.00 13.45 108 ALA B N 1
ATOM 1903 C CA . ALA B 1 113 ? 13.836 -11.261 16.780 1.00 15.27 108 ALA B CA 1
ATOM 1904 C C . ALA B 1 113 ? 12.831 -10.121 16.871 1.00 13.38 108 ALA B C 1
ATOM 1905 O O . ALA B 1 113 ? 11.812 -10.226 17.558 1.00 12.98 108 ALA B O 1
ATOM 1907 N N . TYR B 1 114 ? 13.125 -9.021 16.183 1.00 11.43 109 TYR B N 1
ATOM 1908 C CA . TYR B 1 114 ? 12.208 -7.891 16.171 1.00 16.08 109 TYR B CA 1
ATOM 1909 C C . TYR B 1 114 ? 12.109 -7.313 14.768 1.00 16.14 109 TYR B C 1
ATOM 1910 O O . TYR B 1 114 ? 13.053 -7.386 13.976 1.00 10.75 109 TYR B O 1
ATOM 1919 N N . SER B 1 115 ? 10.945 -6.736 14.472 1.00 14.86 110 SER B N 1
ATOM 1920 C CA . SER B 1 115 ? 10.623 -6.245 13.143 1.00 17.32 110 SER B CA 1
ATOM 1921 C C . SER B 1 115 ? 9.726 -5.024 13.258 1.00 17.12 110 SER B C 1
ATOM 1922 O O . SER B 1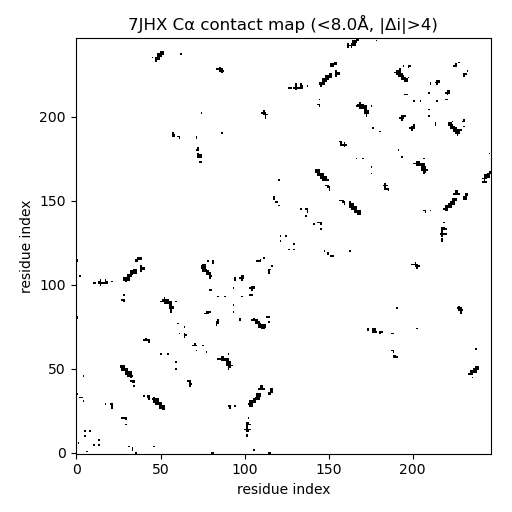 115 ? 9.135 -4.759 14.309 1.00 12.38 110 SER B O 1
ATOM 1925 N N . ASP B 1 116 ? 9.671 -4.223 12.182 1.00 17.35 111 ASP B N 1
ATOM 1926 C CA . ASP B 1 116 ? 8.579 -3.247 12.052 1.00 16.89 111 ASP B CA 1
ATOM 1927 C C . ASP B 1 116 ? 7.258 -3.917 11.706 1.00 16.91 111 ASP B C 1
ATOM 1928 O O . ASP B 1 116 ? 6.200 -3.307 11.886 1.00 17.38 111 ASP B O 1
ATOM 1933 N N . GLU B 1 117 ? 7.296 -5.151 11.216 1.00 16.96 112 GLU B N 1
ATOM 1934 C CA . GLU B 1 117 ? 6.115 -5.819 10.714 1.00 23.76 112 GLU B CA 1
ATOM 1935 C C . GLU B 1 117 ? 5.681 -6.908 11.687 1.00 15.92 112 GLU B C 1
ATOM 1936 O O . GLU B 1 117 ? 6.493 -7.457 12.420 1.00 14.67 112 GLU B O 1
ATOM 1942 N N . SER B 1 118 ? 4.372 -7.189 11.651 1.00 16.56 113 SER B N 1
ATOM 1943 C CA . SER B 1 118 ? 3.577 -8.108 12.508 1.00 20.72 113 SER B CA 1
ATOM 1944 C C . SER B 1 118 ? 3.850 -9.577 12.179 1.00 18.56 113 SER B C 1
ATOM 1945 O O . SER B 1 118 ? 3.461 -10.381 12.924 1.00 16.74 113 SER B O 1
ATOM 1948 N N . VAL B 1 119 ? 4.420 -9.819 11.008 1.00 19.48 114 VAL B N 1
ATOM 1949 C CA . VAL B 1 119 ? 4.794 -11.166 10.500 1.00 20.64 114 VAL B CA 1
ATOM 1950 C C . VAL B 1 119 ? 6.314 -11.248 10.321 1.00 20.68 114 VAL B C 1
ATOM 1951 O O . VAL B 1 119 ? 6.869 -10.440 9.656 1.00 20.33 114 VAL B O 1
ATOM 1955 N N . TYR B 1 120 ? 6.922 -12.243 10.954 1.00 24.42 115 TYR B N 1
ATOM 1956 C CA . TYR B 1 120 ? 8.382 -12.458 10.900 1.00 22.97 115 TYR B CA 1
ATOM 1957 C C . TYR B 1 120 ? 8.857 -12.517 9.449 1.00 28.36 115 TYR B C 1
ATOM 1958 O O . TYR B 1 120 ? 8.347 -13.266 8.706 1.00 25.43 115 TYR B O 1
ATOM 1967 N N . GLY B 1 121 ? 9.790 -11.660 9.083 1.00 28.71 116 GLY B N 1
ATOM 1968 C CA . GLY B 1 121 ? 10.292 -11.718 7.704 1.00 31.76 116 GLY B CA 1
ATOM 1969 C C . GLY B 1 121 ? 9.395 -11.016 6.692 1.00 32.30 116 GLY B C 1
ATOM 1970 O O . GLY B 1 121 ? 9.739 -11.095 5.564 1.00 33.07 116 GLY B O 1
ATOM 1971 N N . LYS B 1 122 ? 8.300 -10.353 7.118 1.00 25.62 117 LYS B N 1
ATOM 1972 C CA . LYS B 1 122 ? 7.366 -9.531 6.298 1.00 34.42 117 LYS B CA 1
ATOM 1973 C C . LYS B 1 122 ? 6.258 -10.382 5.727 1.00 42.50 117 LYS B C 1
ATOM 1974 O O . LYS B 1 122 ? 5.266 -10.633 6.408 1.00 41.85 117 LYS B O 1
ATOM 1980 N N . SER C 2 7 ? -21.316 10.811 16.537 1.00 47.00 566 SER C N 1
ATOM 1981 C CA . SER C 2 7 ? -20.608 11.493 15.428 1.00 46.29 566 SER C CA 1
ATOM 1982 C C . SER C 2 7 ? -19.200 10.922 15.260 1.00 44.92 566 SER C C 1
ATOM 1983 O O . SER C 2 7 ? -18.630 10.463 16.222 1.00 47.44 566 SER C O 1
ATOM 1986 N N . TRP C 2 8 ? -18.698 11.086 14.053 1.00 40.75 567 TRP C N 1
ATOM 1987 C CA . TRP C 2 8 ? -17.424 10.508 13.585 1.00 34.37 567 TRP C CA 1
ATOM 1988 C C . TRP C 2 8 ? -16.238 11.355 14.021 1.00 34.45 567 TRP C C 1
ATOM 1989 O O . TRP C 2 8 ? -16.373 12.542 14.065 1.00 38.25 567 TRP C O 1
ATOM 2000 N N . ILE C 2 9 ? -15.118 10.715 14.298 1.00 31.92 568 ILE C N 1
ATOM 2001 C CA . ILE C 2 9 ? -13.862 11.434 14.635 1.00 32.07 568 ILE C CA 1
ATOM 2002 C C . ILE C 2 9 ? -12.962 11.355 13.411 1.00 27.29 568 ILE C C 1
ATOM 2003 O O . ILE C 2 9 ? -12.694 10.309 12.963 1.00 27.46 568 ILE C O 1
ATOM 2008 N N . LEU C 2 10 ? -12.505 12.486 12.942 1.00 31.26 569 LEU C N 1
ATOM 2009 C CA . LEU C 2 10 ? -11.648 12.537 11.763 1.00 33.19 569 LEU C CA 1
ATOM 2010 C C . LEU C 2 10 ? -10.191 12.514 12.210 1.00 31.51 569 LEU C C 1
ATOM 2011 O O . LEU C 2 10 ? -9.692 13.492 12.777 1.00 32.06 569 LEU C O 1
ATOM 2016 N N . LEU C 2 11 ? -9.523 11.400 11.921 1.00 35.32 570 LEU C N 1
ATOM 2017 C CA . LEU C 2 11 ? -8.105 11.263 12.220 1.00 35.89 570 LEU C CA 1
ATOM 2018 C C . LEU C 2 11 ? -7.279 11.975 11.156 1.00 42.00 570 LEU C C 1
ATOM 2019 O O . LEU C 2 11 ? -7.509 11.789 9.957 1.00 43.53 570 LEU C O 1
ATOM 2024 N N . ASN C 2 12 ? -6.328 12.796 11.601 1.00 42.88 571 ASN C N 1
ATOM 2025 C CA . ASN C 2 12 ? -5.373 13.500 10.738 1.00 48.58 571 ASN C CA 1
ATOM 2026 C C . ASN C 2 12 ? -5.978 14.054 9.446 1.00 49.03 571 ASN C C 1
ATOM 2027 O O . ASN C 2 12 ? -6.890 14.883 9.475 1.00 47.39 571 ASN C O 1
ATOM 2032 N N . GLU D 2 5 ? 31.054 -8.828 30.195 1.00 54.85 564 GLU D N 1
ATOM 2033 C CA . GLU D 2 5 ? 30.076 -7.905 30.771 1.00 49.65 564 GLU D CA 1
ATOM 2034 C C . GLU D 2 5 ? 29.859 -6.719 29.849 1.00 45.77 564 GLU D C 1
ATOM 2035 O O . GLU D 2 5 ? 28.734 -6.302 29.576 1.00 44.93 564 GLU D O 1
ATOM 2041 N N . THR D 2 6 ? 30.980 -6.177 29.385 1.00 49.63 565 THR D N 1
ATOM 2042 C CA . THR D 2 6 ? 30.968 -5.017 28.453 1.00 44.64 565 THR D CA 1
ATOM 2043 C C . THR D 2 6 ? 30.080 -5.332 27.256 1.00 43.30 565 THR D C 1
ATOM 2044 O O . THR D 2 6 ? 29.426 -4.440 26.778 1.00 43.01 565 THR D O 1
ATOM 2046 N N . SER D 2 7 ? 30.095 -6.574 26.798 1.00 44.91 566 SER D N 1
ATOM 2047 C CA . SER D 2 7 ? 29.234 -6.963 25.690 1.00 40.22 566 SER D CA 1
ATOM 2048 C C . SER D 2 7 ? 27.781 -7.158 26.105 1.00 31.38 566 SER D C 1
ATOM 2049 O O . SER D 2 7 ? 26.920 -7.310 25.231 1.00 31.95 566 SER D O 1
ATOM 2052 N N . TRP D 2 8 ? 27.490 -7.153 27.402 1.00 24.49 567 TRP D N 1
ATOM 2053 C CA . TRP D 2 8 ? 26.147 -7.372 27.914 1.00 21.93 567 TRP D CA 1
ATOM 2054 C C . TRP D 2 8 ? 25.499 -6.054 28.320 1.00 27.69 567 TRP D C 1
ATOM 2055 O O . TRP D 2 8 ? 26.172 -5.066 28.625 1.00 28.79 567 TRP D O 1
ATOM 2066 N N . ILE D 2 9 ? 24.169 -6.057 28.319 1.00 18.44 568 ILE D N 1
ATOM 2067 C CA . ILE D 2 9 ? 23.368 -4.984 28.893 1.00 18.94 568 ILE D CA 1
ATOM 2068 C C . ILE D 2 9 ? 22.496 -5.593 29.979 1.00 16.99 568 ILE D C 1
ATOM 2069 O O . ILE D 2 9 ? 21.790 -6.577 29.733 1.00 17.92 568 ILE D O 1
ATOM 2074 N N . LEU D 2 10 ? 22.557 -5.021 31.176 1.00 18.03 569 LEU D N 1
ATOM 2075 C CA . LEU D 2 10 ? 21.760 -5.519 32.294 1.00 21.14 569 LEU D CA 1
ATOM 2076 C C . LEU D 2 10 ? 20.522 -4.637 32.415 1.00 20.71 569 LEU D C 1
ATOM 2077 O O . LEU D 2 10 ? 20.581 -3.537 32.970 1.00 18.40 569 LEU D O 1
ATOM 2082 N N . LEU D 2 11 ? 19.410 -5.154 31.903 1.00 13.48 570 LEU D N 1
ATOM 2083 C CA . LEU D 2 11 ? 18.140 -4.455 32.032 1.00 19.06 570 LEU D CA 1
ATOM 2084 C C . LEU D 2 11 ? 17.634 -4.554 33.465 1.00 21.86 570 LEU D C 1
ATOM 2085 O O . LEU D 2 11 ? 17.817 -5.573 34.135 1.00 24.32 570 LEU D O 1
ATOM 2090 N N . ASN D 2 12 ? 16.997 -3.489 33.937 1.00 22.29 571 ASN D N 1
ATOM 2091 C CA . ASN D 2 12 ? 16.496 -3.465 35.305 1.00 21.42 571 ASN D CA 1
ATOM 2092 C C . ASN D 2 12 ? 15.065 -2.941 35.377 1.00 32.91 571 ASN D C 1
ATOM 2093 O O . ASN D 2 12 ? 14.261 -3.421 36.180 1.00 35.14 571 ASN D O 1
#

Foldseek 3Di:
DDDVVPVVDPLVVLLVVQVVVCVVCVQWAWEFEFAFPPFPFATAPDGIDTGGQQAFQQVVVVVVCVRRPHDPPQQKFKDFPFAGDDRGHTNNRQQVVGPDNSRYGYMYMHSDRGGPD/DAVVPVVDPLVVLLVVLVVVCVVCVQWAWEFEAAFAPFPFDGFPDGIDTHGQQAFQQRVCVVVVVRGPDDPVQAKFKDFVFHGDDRGHGNNVQQVVRPDNSRYGYIYMHSDPGGND/DDDDDD/DVPDDDDD

Nearest PDB structures (foldseek):
  6hb9-assembly1_A  TM=9.911E-01  e=1.846E-22  Homo sapiens
  6yop-assembly1_A  TM=9.804E-01  e=1.514E-22  Homo sapiens
  6hyn-assembly1_A  TM=9.812E-01  e=2.106E-22  Homo sapiens
  7lsw-assembly1_C  TM=9.885E-01  e=5.305E-22  Homo sapiens
  7bru-assembly1_B  TM=9.784E-01  e=4.352E-22  Homo sapiens